Protein AF-A0A963HXZ1-F1 (afdb_monomer_lite)

Structure (mmCIF, N/CA/C/O backbone):
data_AF-A0A963HXZ1-F1
#
_entry.id   AF-A0A963HXZ1-F1
#
loop_
_atom_site.group_PDB
_atom_site.id
_atom_site.type_symbol
_atom_site.label_atom_id
_atom_site.label_alt_id
_atom_site.label_comp_id
_atom_site.label_asym_id
_atom_site.label_entity_id
_atom_site.label_seq_id
_atom_site.pdbx_PDB_ins_code
_atom_site.Cartn_x
_atom_site.Cartn_y
_atom_site.Cartn_z
_atom_site.occupancy
_atom_site.B_iso_or_equiv
_atom_site.auth_seq_id
_atom_site.auth_comp_id
_atom_site.auth_asym_id
_atom_site.auth_atom_id
_atom_site.pdbx_PDB_model_num
ATOM 1 N N . VAL A 1 1 ? 14.945 -26.798 -2.605 1.00 74.12 1 VAL A N 1
ATOM 2 C CA . VAL A 1 1 ? 16.039 -25.857 -2.955 1.00 74.12 1 VAL A CA 1
ATOM 3 C C . VAL A 1 1 ? 15.513 -24.442 -2.769 1.00 74.12 1 VAL A C 1
ATOM 5 O O . VAL A 1 1 ? 14.381 -24.202 -3.165 1.00 74.12 1 VAL A O 1
ATOM 8 N N . LYS A 1 2 ? 16.265 -23.542 -2.121 1.00 88.06 2 LYS A N 1
ATOM 9 C CA . LYS A 1 2 ? 15.893 -22.125 -1.963 1.00 88.06 2 LYS A CA 1
ATOM 10 C C . LYS A 1 2 ? 16.797 -21.304 -2.879 1.00 88.06 2 LYS A C 1
ATOM 12 O O . LYS A 1 2 ? 18.011 -21.376 -2.728 1.00 88.06 2 LYS A O 1
ATOM 17 N N . VAL A 1 3 ? 16.209 -20.585 -3.829 1.00 91.88 3 VAL A N 1
ATOM 18 C CA . VAL A 1 3 ? 16.930 -19.735 -4.787 1.00 91.88 3 VAL A CA 1
ATOM 19 C C . VAL A 1 3 ? 16.630 -18.279 -4.446 1.00 91.88 3 VAL A C 1
ATOM 21 O O . VAL A 1 3 ? 15.487 -17.946 -4.133 1.00 91.88 3 VAL A O 1
ATOM 24 N N . LEU A 1 4 ? 17.660 -17.435 -4.463 1.00 92.25 4 LEU A N 1
ATOM 25 C CA . LEU A 1 4 ? 17.537 -15.985 -4.346 1.00 92.25 4 LEU A CA 1
ATOM 26 C C . LEU A 1 4 ? 17.712 -15.388 -5.742 1.00 92.25 4 LEU A C 1
ATOM 28 O O . LEU A 1 4 ? 18.630 -15.782 -6.458 1.00 92.25 4 LEU A O 1
ATOM 32 N N . VAL A 1 5 ? 16.830 -14.467 -6.118 1.00 93.12 5 VAL A N 1
ATOM 33 C CA . VAL A 1 5 ? 16.869 -13.787 -7.415 1.00 93.12 5 VAL A CA 1
ATOM 34 C C . VAL A 1 5 ? 16.786 -12.283 -7.209 1.00 93.12 5 VAL A C 1
ATOM 36 O O . VAL A 1 5 ? 16.124 -11.814 -6.283 1.00 93.12 5 VAL A O 1
ATOM 39 N N . GLU A 1 6 ? 17.451 -11.547 -8.087 1.00 89.38 6 GLU A N 1
ATOM 40 C CA . GLU A 1 6 ? 17.425 -10.091 -8.147 1.00 89.38 6 GLU A CA 1
ATOM 41 C C . GLU A 1 6 ? 16.992 -9.684 -9.556 1.00 89.38 6 GLU A C 1
ATOM 43 O O . GLU A 1 6 ? 17.488 -10.220 -10.551 1.00 89.38 6 GLU A O 1
ATOM 48 N N . GLY A 1 7 ? 16.024 -8.772 -9.644 1.00 89.50 7 GLY A N 1
ATOM 49 C CA . GLY A 1 7 ? 15.588 -8.226 -10.924 1.00 89.50 7 GLY A CA 1
ATOM 50 C C . GLY A 1 7 ? 16.676 -7.325 -11.496 1.00 89.50 7 GLY A C 1
ATOM 51 O O . GLY A 1 7 ? 17.075 -6.366 -10.846 1.00 89.50 7 GLY A O 1
ATOM 52 N N . SER A 1 8 ? 17.151 -7.631 -12.703 1.00 88.19 8 SER A N 1
ATOM 53 C CA . SER A 1 8 ? 18.169 -6.814 -13.369 1.00 88.19 8 SER A CA 1
ATOM 54 C C . SER A 1 8 ? 17.529 -5.706 -14.201 1.00 88.19 8 SER A C 1
ATOM 56 O O . SER A 1 8 ? 17.729 -4.533 -13.906 1.00 88.19 8 SER A O 1
ATOM 58 N N . GLN A 1 9 ? 16.741 -6.063 -15.219 1.00 89.19 9 GLN A N 1
ATOM 59 C CA . GLN A 1 9 ? 16.085 -5.108 -16.112 1.00 89.19 9 GLN A CA 1
ATOM 60 C C . GLN A 1 9 ? 14.777 -5.656 -16.677 1.00 89.19 9 GLN A C 1
ATOM 62 O O . GLN A 1 9 ? 14.535 -6.866 -16.678 1.00 89.19 9 GLN A O 1
ATOM 67 N N . ARG A 1 10 ? 13.949 -4.750 -17.206 1.00 91.81 10 ARG A N 1
ATOM 68 C CA . ARG A 1 10 ? 12.754 -5.101 -17.974 1.00 91.81 10 ARG A CA 1
ATOM 69 C C . ARG A 1 10 ? 13.133 -5.625 -19.352 1.00 91.81 10 ARG A C 1
ATOM 71 O O . ARG A 1 10 ? 14.013 -5.089 -20.024 1.00 91.81 10 ARG A O 1
ATOM 78 N N . ALA A 1 11 ? 12.399 -6.633 -19.800 1.00 93.44 11 ALA A N 1
ATOM 79 C CA . ALA A 1 11 ? 12.507 -7.158 -21.148 1.00 93.44 11 ALA A CA 1
ATOM 80 C C . ALA A 1 11 ? 11.115 -7.435 -21.716 1.00 93.44 11 ALA A C 1
ATOM 82 O O . ALA A 1 11 ? 10.197 -7.817 -20.990 1.00 93.44 11 ALA A O 1
ATOM 83 N N . ARG A 1 12 ? 10.968 -7.258 -23.028 1.00 93.38 12 ARG A N 1
ATOM 84 C CA . ARG A 1 12 ? 9.773 -7.652 -23.770 1.00 93.38 12 ARG A CA 1
ATOM 85 C C . ARG A 1 12 ? 10.013 -9.004 -24.418 1.00 93.38 12 ARG A C 1
ATOM 87 O O . ARG A 1 12 ? 10.955 -9.156 -25.194 1.00 93.38 12 ARG A O 1
ATOM 94 N N . ILE A 1 13 ? 9.143 -9.961 -24.124 1.00 94.75 13 ILE A N 1
ATOM 95 C CA . ILE A 1 13 ? 9.130 -11.261 -24.794 1.00 94.75 13 ILE A CA 1
ATOM 96 C C . ILE A 1 13 ? 8.628 -11.055 -26.229 1.00 94.75 13 ILE A C 1
ATOM 98 O O . ILE A 1 13 ? 7.576 -10.456 -26.441 1.00 94.75 13 ILE A O 1
ATOM 102 N N . LEU A 1 14 ? 9.405 -11.516 -27.207 1.00 95.00 14 LEU A N 1
ATOM 103 C CA . LEU A 1 14 ? 9.061 -11.501 -28.631 1.00 95.00 14 LEU A CA 1
ATOM 104 C C . LEU A 1 14 ? 8.486 -12.837 -29.097 1.00 95.00 14 LEU A C 1
ATOM 106 O O . LEU A 1 14 ? 7.621 -12.867 -29.964 1.00 95.00 14 LEU A O 1
ATOM 110 N N . ASP A 1 15 ? 9.020 -13.929 -28.559 1.00 95.19 15 ASP A N 1
ATOM 111 C CA . ASP A 1 15 ? 8.701 -15.291 -28.970 1.00 95.19 15 ASP A CA 1
ATOM 112 C C . ASP A 1 15 ? 8.865 -16.222 -27.769 1.00 95.19 15 ASP A C 1
ATOM 114 O O . ASP A 1 15 ? 9.738 -15.993 -26.922 1.00 95.19 15 ASP A O 1
ATOM 118 N N . PHE A 1 16 ? 8.036 -17.258 -27.699 1.00 94.50 16 PHE A N 1
ATOM 119 C CA . PHE A 1 16 ? 7.954 -18.168 -26.564 1.00 94.50 16 PHE A CA 1
ATOM 120 C C . PHE A 1 16 ? 7.848 -19.609 -27.055 1.00 94.50 16 PHE A C 1
ATOM 122 O O . PHE A 1 16 ? 6.990 -19.939 -27.869 1.00 94.50 16 PHE A O 1
ATOM 129 N N . ILE A 1 17 ? 8.733 -20.464 -26.552 1.00 94.81 17 ILE A N 1
ATOM 130 C CA . ILE A 1 17 ? 8.876 -21.859 -26.953 1.00 94.81 17 ILE A CA 1
ATOM 131 C C . ILE A 1 17 ? 8.679 -22.724 -25.711 1.00 94.81 17 ILE A C 1
ATOM 133 O O . ILE A 1 17 ? 9.492 -22.698 -24.783 1.00 94.81 17 ILE A O 1
ATOM 137 N N . ASP A 1 18 ? 7.609 -23.510 -25.717 1.00 95.06 18 ASP A N 1
ATOM 138 C CA . ASP A 1 18 ? 7.372 -24.551 -24.722 1.00 95.06 18 ASP A CA 1
ATOM 139 C C . ASP A 1 18 ? 8.195 -25.794 -25.083 1.00 95.06 18 ASP A C 1
ATOM 141 O O . ASP A 1 18 ? 8.074 -26.327 -26.185 1.00 95.06 18 ASP A O 1
ATOM 145 N N . SER A 1 19 ? 9.108 -26.192 -24.195 1.00 91.44 19 SER A N 1
ATOM 146 C CA . SER A 1 19 ? 10.036 -27.316 -24.395 1.00 91.44 19 SER A CA 1
ATOM 147 C C . SER A 1 19 ? 9.732 -28.489 -23.449 1.00 91.44 19 SER A C 1
ATOM 149 O O . SER A 1 19 ? 10.655 -29.219 -23.072 1.00 91.44 19 SER A O 1
ATOM 151 N N . ASP A 1 20 ? 8.468 -28.626 -23.016 1.00 90.56 20 ASP A N 1
ATOM 152 C CA . ASP A 1 20 ? 7.880 -29.621 -22.091 1.00 90.56 20 ASP A CA 1
ATOM 153 C C . ASP A 1 20 ? 8.422 -29.596 -20.647 1.00 90.56 20 ASP A C 1
ATOM 155 O O . ASP A 1 20 ? 7.690 -29.776 -19.676 1.00 90.56 20 ASP A O 1
ATOM 159 N N . THR A 1 21 ? 9.727 -29.387 -20.482 1.00 95.56 21 THR A N 1
ATOM 160 C CA . THR A 1 21 ? 10.439 -29.362 -19.192 1.00 95.56 21 THR A CA 1
ATOM 161 C C . THR A 1 21 ? 10.678 -27.949 -18.673 1.00 95.56 21 THR A C 1
ATOM 163 O O . THR A 1 21 ? 10.901 -27.751 -17.479 1.00 95.56 21 THR A O 1
ATOM 166 N N . HIS A 1 22 ? 10.682 -26.974 -19.578 1.00 93.81 22 HIS A N 1
ATOM 167 C CA . HIS A 1 22 ? 10.939 -25.569 -19.306 1.00 93.81 22 HIS A CA 1
ATOM 168 C C . HIS A 1 22 ? 10.436 -24.715 -20.468 1.00 93.81 22 HIS A C 1
ATOM 170 O O . HIS A 1 22 ? 10.146 -25.208 -21.559 1.00 93.81 22 HIS A O 1
ATOM 176 N N . PHE A 1 23 ? 10.410 -23.411 -20.228 1.00 94.94 23 PHE A N 1
ATOM 177 C CA . PHE A 1 23 ? 10.090 -22.421 -21.236 1.00 94.94 23 PHE A CA 1
ATOM 178 C C . PHE A 1 23 ? 11.353 -21.707 -21.701 1.00 94.94 23 PHE A C 1
ATOM 180 O O . PHE A 1 23 ? 12.169 -21.279 -20.883 1.00 94.94 23 PHE A O 1
ATOM 187 N N . ASN A 1 24 ? 11.482 -21.546 -23.015 1.00 95.50 24 ASN A N 1
ATOM 188 C CA . ASN A 1 24 ? 12.485 -20.694 -23.638 1.00 95.50 24 ASN A CA 1
ATOM 189 C C . ASN A 1 24 ? 11.797 -19.473 -24.239 1.00 95.50 24 ASN A C 1
ATOM 191 O O . ASN A 1 24 ? 10.739 -19.588 -24.849 1.00 95.50 24 ASN A O 1
ATOM 195 N N . ALA A 1 25 ? 12.405 -18.299 -24.107 1.00 95.50 25 ALA A N 1
ATOM 196 C CA . ALA A 1 25 ? 11.860 -17.074 -24.674 1.00 95.50 25 ALA A CA 1
ATOM 197 C C . ALA A 1 25 ? 12.948 -16.285 -25.399 1.00 95.50 25 ALA A C 1
ATOM 199 O O . ALA A 1 25 ? 14.067 -16.150 -24.901 1.00 95.50 25 ALA A O 1
ATOM 200 N N . LYS A 1 26 ? 12.605 -15.715 -26.558 1.00 95.94 26 LYS A N 1
ATOM 201 C CA . LYS A 1 26 ? 13.392 -14.625 -27.144 1.00 95.94 26 LYS A CA 1
ATOM 202 C C . LYS A 1 26 ? 12.866 -13.334 -26.548 1.00 95.94 26 LYS A C 1
ATOM 204 O O . LYS A 1 26 ? 11.693 -13.016 -26.728 1.00 95.94 26 LYS A O 1
ATOM 209 N N . ALA A 1 27 ? 13.717 -12.593 -25.853 1.00 95.00 27 ALA A N 1
ATOM 210 C CA . ALA A 1 27 ? 13.347 -11.326 -25.246 1.00 95.00 27 ALA A CA 1
ATOM 211 C C . ALA A 1 27 ? 14.308 -10.220 -25.679 1.00 95.00 27 ALA A C 1
ATOM 213 O O . ALA A 1 27 ? 15.492 -10.465 -25.904 1.00 95.00 27 ALA A O 1
ATOM 214 N N . VAL A 1 28 ? 13.783 -9.004 -25.790 1.00 95.06 28 VAL A N 1
ATOM 215 C CA . VAL A 1 28 ? 14.575 -7.796 -26.020 1.00 95.06 28 VAL A CA 1
ATOM 216 C C . VAL A 1 28 ? 14.521 -6.938 -24.771 1.00 95.06 28 VAL A C 1
ATOM 218 O O . VAL A 1 28 ? 13.446 -6.655 -24.241 1.00 95.06 28 VAL A O 1
ATOM 221 N N . GLN A 1 29 ? 15.698 -6.546 -24.305 1.00 92.81 29 GLN A N 1
ATOM 222 C CA . GLN A 1 29 ? 15.874 -5.638 -23.184 1.00 92.81 29 GLN A CA 1
ATOM 223 C C . GLN A 1 29 ? 15.266 -4.276 -23.518 1.00 92.81 29 GLN A C 1
ATOM 225 O O . GLN A 1 29 ? 15.438 -3.759 -24.623 1.00 92.81 29 GLN A O 1
ATOM 230 N N . ILE A 1 30 ? 14.525 -3.713 -22.570 1.00 89.94 30 ILE A N 1
ATOM 231 C CA . ILE A 1 30 ? 13.949 -2.382 -22.717 1.00 89.94 30 ILE A CA 1
ATOM 232 C C . ILE A 1 30 ? 14.929 -1.385 -22.117 1.00 89.94 30 ILE A C 1
ATOM 234 O O . ILE A 1 30 ? 15.153 -1.386 -20.909 1.00 89.94 30 ILE A O 1
ATOM 238 N N . GLU A 1 31 ? 15.501 -0.529 -22.961 1.00 84.19 31 GLU A N 1
ATOM 239 C CA . GLU A 1 31 ? 16.290 0.601 -22.483 1.00 84.19 31 GLU A CA 1
ATOM 240 C C . GLU A 1 31 ? 15.363 1.627 -21.831 1.00 84.19 31 GLU A C 1
ATOM 242 O O . GLU A 1 31 ? 14.486 2.208 -22.480 1.00 84.19 31 GLU A O 1
ATOM 247 N N . GLU A 1 32 ? 15.555 1.859 -20.534 1.00 75.25 32 GLU A N 1
ATOM 248 C CA . GLU A 1 32 ? 14.894 2.966 -19.858 1.00 75.25 32 GLU A CA 1
ATOM 249 C C . GLU A 1 32 ? 15.531 4.274 -20.335 1.00 75.25 32 GLU A C 1
ATOM 251 O O . GLU A 1 32 ? 16.715 4.540 -20.110 1.00 75.25 32 GLU A O 1
ATOM 256 N N . LYS A 1 33 ? 14.740 5.118 -21.004 1.00 72.69 33 LYS A N 1
ATOM 257 C CA . LYS A 1 33 ? 15.169 6.491 -21.263 1.00 72.69 33 LYS A CA 1
ATOM 258 C C . LYS A 1 33 ? 15.325 7.183 -19.917 1.00 72.69 33 LYS A C 1
ATOM 260 O O . LYS A 1 33 ? 14.372 7.247 -19.142 1.00 72.69 33 LYS A O 1
ATOM 265 N N . LYS A 1 34 ? 16.511 7.731 -19.658 1.00 67.31 34 LYS A N 1
ATOM 266 C CA . LYS A 1 34 ? 16.722 8.620 -18.516 1.00 67.31 34 LYS A CA 1
ATOM 267 C C . LYS A 1 34 ? 15.812 9.836 -18.669 1.00 67.31 34 LYS A C 1
ATOM 269 O O . LYS A 1 34 ? 16.098 10.742 -19.448 1.00 67.31 34 LYS A O 1
ATOM 274 N N . SER A 1 35 ? 14.694 9.824 -17.955 1.00 64.06 35 SER A N 1
ATOM 275 C CA . SER A 1 35 ? 13.809 10.975 -17.839 1.00 64.06 35 SER A CA 1
ATOM 276 C C . SER A 1 35 ? 14.332 11.858 -16.710 1.00 64.06 35 SER A C 1
ATOM 278 O O . SER A 1 35 ? 13.856 11.801 -15.583 1.00 64.06 35 SER A O 1
ATOM 280 N N . GLU A 1 36 ? 15.372 12.642 -16.988 1.00 70.56 36 GLU A N 1
ATOM 281 C CA . GLU A 1 36 ? 15.911 13.643 -16.050 1.00 70.56 36 GLU A CA 1
ATOM 282 C C . GLU A 1 36 ? 15.158 14.978 -16.179 1.00 70.56 36 GLU A C 1
ATOM 284 O O . GLU A 1 36 ? 15.739 16.061 -16.119 1.00 70.56 36 GLU A O 1
ATOM 289 N N . SER A 1 37 ? 13.845 14.915 -16.411 1.00 85.94 37 SER A N 1
ATOM 290 C CA . SER A 1 37 ? 13.027 16.119 -16.496 1.00 85.94 37 SER A CA 1
ATOM 291 C C . SER A 1 37 ? 12.742 16.672 -15.089 1.00 85.94 37 SER A C 1
ATOM 293 O O . SER A 1 37 ? 12.607 15.892 -14.135 1.00 85.94 37 SER A O 1
ATOM 295 N N . PRO A 1 38 ? 12.606 18.002 -14.925 1.00 89.38 38 PRO A N 1
ATOM 296 C CA . PRO A 1 38 ? 12.179 18.602 -13.660 1.00 89.38 38 PRO A CA 1
ATOM 297 C C . PRO A 1 38 ? 10.876 17.998 -13.114 1.00 89.38 38 PRO A C 1
ATOM 299 O O . PRO A 1 38 ? 10.723 17.839 -11.903 1.00 89.38 38 PRO A O 1
ATOM 302 N N . GLU A 1 39 ? 9.954 17.620 -14.000 1.00 90.06 39 GLU A N 1
ATOM 303 C CA . GLU A 1 39 ? 8.689 16.965 -13.665 1.00 90.06 39 GLU A CA 1
ATOM 304 C C . GLU A 1 39 ? 8.915 15.569 -13.074 1.00 90.06 39 GLU A C 1
ATOM 306 O O . GLU A 1 39 ? 8.309 15.227 -12.059 1.00 90.06 39 GLU A O 1
ATOM 311 N N . THR A 1 40 ? 9.832 14.786 -13.650 1.00 91.44 40 THR A N 1
ATOM 312 C CA . THR A 1 40 ? 10.160 13.441 -13.151 1.00 91.44 40 THR A CA 1
ATOM 313 C C . THR A 1 40 ? 10.777 13.510 -11.754 1.00 91.44 40 THR A C 1
ATOM 315 O O . THR A 1 40 ? 10.401 12.741 -10.869 1.00 91.44 40 THR A O 1
ATOM 318 N N . GLU A 1 41 ? 11.670 14.473 -11.510 1.00 91.12 41 GLU A N 1
ATOM 319 C CA . GLU A 1 41 ? 12.240 14.698 -10.176 1.00 91.12 41 GLU A CA 1
ATOM 320 C C . GLU A 1 41 ? 11.177 15.168 -9.169 1.00 91.12 41 GLU A C 1
ATOM 322 O O . GLU A 1 41 ? 11.171 14.729 -8.015 1.00 91.12 41 GLU A O 1
ATOM 327 N N . ALA A 1 42 ? 10.237 16.019 -9.590 1.00 92.88 42 ALA A N 1
ATOM 328 C CA . ALA A 1 42 ? 9.120 16.433 -8.744 1.00 92.88 42 ALA A CA 1
ATOM 329 C C . ALA A 1 42 ? 8.236 15.237 -8.346 1.00 92.88 42 ALA A C 1
ATOM 331 O O . ALA A 1 42 ? 7.914 15.079 -7.165 1.00 92.88 42 ALA A O 1
ATOM 332 N N . MET A 1 43 ? 7.908 14.355 -9.294 1.00 93.69 43 MET A N 1
ATOM 333 C CA . MET A 1 43 ? 7.157 13.122 -9.031 1.00 93.69 43 MET A CA 1
ATOM 334 C C . MET A 1 43 ? 7.924 12.162 -8.126 1.00 93.69 43 MET A C 1
ATOM 336 O O . MET A 1 43 ? 7.342 11.600 -7.200 1.00 93.69 43 MET A O 1
ATOM 340 N N . ARG A 1 44 ? 9.239 12.017 -8.325 1.00 93.19 44 ARG A N 1
ATOM 341 C CA . ARG A 1 44 ? 10.102 11.196 -7.467 1.00 93.19 44 ARG A CA 1
ATOM 342 C C . ARG A 1 44 ? 10.039 11.659 -6.007 1.00 93.19 44 ARG A C 1
ATOM 344 O O . ARG A 1 44 ? 9.847 10.848 -5.100 1.00 93.19 44 ARG A O 1
ATOM 351 N N . ARG A 1 45 ? 10.138 12.972 -5.769 1.00 92.69 45 ARG A N 1
ATOM 352 C CA . ARG A 1 45 ? 10.013 13.567 -4.424 1.00 92.69 45 ARG A CA 1
ATOM 353 C C . ARG A 1 45 ? 8.617 13.392 -3.835 1.00 92.69 45 ARG A C 1
ATOM 355 O O . ARG A 1 45 ? 8.496 13.089 -2.645 1.00 92.69 45 ARG A O 1
ATOM 362 N N . ALA A 1 46 ? 7.577 13.576 -4.647 1.00 94.69 46 ALA A N 1
ATOM 363 C CA . ALA A 1 46 ? 6.197 13.357 -4.225 1.00 94.69 46 ALA A CA 1
ATOM 364 C C . ALA A 1 46 ? 5.981 11.901 -3.790 1.00 94.69 46 ALA A C 1
ATOM 366 O O . ALA A 1 46 ? 5.450 11.660 -2.707 1.00 94.69 46 ALA A O 1
ATOM 367 N N . LEU A 1 47 ? 6.488 10.946 -4.574 1.00 95.31 47 LEU A N 1
ATOM 368 C CA . LEU A 1 47 ? 6.380 9.518 -4.298 1.00 95.31 47 LEU A CA 1
ATOM 369 C C . LEU A 1 47 ? 7.090 9.149 -2.993 1.00 95.31 47 LEU A C 1
ATOM 371 O O . LEU A 1 47 ? 6.498 8.479 -2.151 1.00 95.31 47 LEU A O 1
ATOM 375 N N . MET A 1 48 ? 8.308 9.654 -2.766 1.00 94.25 48 MET A N 1
ATOM 376 C CA . MET A 1 48 ? 9.011 9.465 -1.490 1.00 94.25 48 MET A CA 1
ATOM 377 C C . MET A 1 48 ? 8.240 10.037 -0.301 1.00 94.25 48 MET A C 1
ATOM 379 O O . MET A 1 48 ? 8.156 9.403 0.749 1.00 94.25 48 MET A O 1
ATOM 383 N N . THR A 1 49 ? 7.660 11.227 -0.463 1.00 94.56 49 THR A N 1
ATOM 384 C CA . THR A 1 49 ? 6.904 11.895 0.603 1.00 94.56 49 THR A CA 1
ATOM 385 C C . THR A 1 49 ? 5.643 11.113 0.961 1.00 94.56 49 THR A C 1
ATOM 387 O O . THR A 1 49 ? 5.366 10.886 2.139 1.00 94.56 49 THR A O 1
ATOM 390 N N . GLN A 1 50 ? 4.884 10.667 -0.040 1.00 94.56 50 GLN A N 1
ATOM 391 C CA . GLN A 1 50 ? 3.708 9.828 0.182 1.00 94.56 50 GLN A CA 1
ATOM 392 C C . GLN A 1 50 ? 4.095 8.466 0.768 1.00 94.56 50 GLN A C 1
ATOM 394 O O . GLN A 1 50 ? 3.422 7.968 1.670 1.00 94.56 50 GLN A O 1
ATOM 399 N N . PHE A 1 51 ? 5.208 7.877 0.322 1.00 94.94 51 PHE A N 1
ATOM 400 C CA . PHE A 1 51 ? 5.647 6.578 0.819 1.00 94.94 51 PHE A CA 1
ATOM 401 C C . PHE A 1 51 ? 6.086 6.649 2.288 1.00 94.94 51 PHE A C 1
ATOM 403 O O . PHE A 1 51 ? 5.739 5.769 3.074 1.00 94.94 51 PHE A O 1
ATOM 410 N N . ASP A 1 52 ? 6.747 7.731 2.708 1.00 93.56 52 ASP A N 1
ATOM 411 C CA . ASP A 1 52 ? 7.039 8.000 4.123 1.00 93.56 52 ASP A CA 1
ATOM 412 C C . ASP A 1 52 ? 5.755 8.085 4.972 1.00 93.56 52 ASP A C 1
ATOM 414 O O . ASP A 1 52 ? 5.663 7.478 6.045 1.00 93.56 52 ASP A O 1
ATOM 418 N N . GLN A 1 53 ? 4.716 8.769 4.480 1.00 93.25 53 GLN A N 1
ATOM 419 C CA . GLN A 1 53 ? 3.413 8.791 5.155 1.00 93.25 53 GLN A CA 1
ATOM 420 C C . GLN A 1 53 ? 2.793 7.392 5.249 1.00 93.25 53 GLN A C 1
ATOM 422 O O . GLN A 1 53 ? 2.250 7.024 6.296 1.00 93.25 53 GLN A O 1
ATOM 427 N N . TYR A 1 54 ? 2.908 6.602 4.183 1.00 93.94 54 TYR A N 1
ATOM 428 C CA . TYR A 1 54 ? 2.385 5.243 4.127 1.00 93.94 54 TYR A CA 1
ATOM 429 C C . TYR A 1 54 ? 3.079 4.339 5.146 1.00 93.94 54 TYR A C 1
ATOM 431 O O . TYR A 1 54 ? 2.397 3.688 5.938 1.00 93.94 54 TYR A O 1
ATOM 439 N N . VAL A 1 55 ? 4.412 4.373 5.233 1.00 92.88 55 VAL A N 1
ATOM 440 C CA . VAL A 1 55 ? 5.181 3.608 6.230 1.00 92.88 55 VAL A CA 1
ATOM 441 C C . VAL A 1 55 ? 4.824 4.021 7.662 1.00 92.88 55 VAL A C 1
ATOM 443 O O . VAL A 1 55 ? 4.651 3.168 8.533 1.00 92.88 55 VAL A O 1
ATOM 446 N N . LYS A 1 56 ? 4.612 5.318 7.925 1.00 90.69 56 LYS A N 1
ATOM 447 C CA . LYS A 1 56 ? 4.177 5.804 9.250 1.00 90.69 56 LYS A CA 1
ATOM 448 C C . LYS A 1 56 ? 2.803 5.274 9.669 1.00 90.69 56 LYS A C 1
ATOM 450 O O . LYS A 1 56 ? 2.549 5.097 10.865 1.00 90.69 56 LYS A O 1
ATOM 455 N N . LEU A 1 57 ? 1.901 5.044 8.715 1.00 89.50 57 LEU A N 1
ATOM 456 C CA . LEU A 1 57 ? 0.578 4.473 8.976 1.00 89.50 57 LEU A CA 1
ATOM 457 C C . LEU A 1 57 ? 0.604 2.937 9.002 1.00 89.50 57 LEU A C 1
ATOM 459 O O . LEU A 1 57 ? -0.083 2.330 9.831 1.00 89.50 57 LEU A O 1
ATOM 463 N N . ASN A 1 58 ? 1.426 2.310 8.158 1.00 88.19 58 ASN A N 1
ATOM 464 C CA . ASN A 1 58 ? 1.573 0.866 8.051 1.00 88.19 58 ASN A CA 1
ATOM 465 C C . ASN A 1 58 ? 2.759 0.340 8.872 1.00 88.19 58 ASN A C 1
ATOM 467 O O . ASN A 1 58 ? 3.863 0.123 8.377 1.00 88.19 58 ASN A O 1
ATOM 471 N N . LYS A 1 59 ? 2.480 0.003 10.134 1.00 81.38 59 LYS A N 1
ATOM 472 C CA . LYS A 1 59 ? 3.468 -0.531 11.089 1.00 81.38 59 LYS A CA 1
ATOM 473 C C . LYS A 1 59 ? 4.121 -1.868 10.695 1.00 81.38 59 LYS A C 1
ATOM 475 O O . LYS A 1 59 ? 4.970 -2.346 11.441 1.00 81.38 59 LYS A O 1
ATOM 480 N N . LYS A 1 60 ? 3.707 -2.511 9.596 1.00 86.44 60 LYS A N 1
ATOM 481 C CA . LYS A 1 60 ? 4.334 -3.752 9.109 1.00 86.44 60 LYS A CA 1
ATOM 482 C C . LYS A 1 60 ? 5.660 -3.496 8.391 1.00 86.44 60 LYS A C 1
ATOM 484 O O . LYS A 1 60 ? 6.444 -4.429 8.257 1.00 86.44 60 LYS A O 1
ATOM 489 N N . ILE A 1 61 ? 5.896 -2.271 7.922 1.00 86.81 61 ILE A N 1
ATOM 490 C CA . ILE A 1 61 ? 7.090 -1.909 7.157 1.00 86.81 61 ILE A CA 1
ATOM 491 C C . ILE A 1 61 ? 8.077 -1.197 8.092 1.00 86.81 61 ILE A C 1
ATOM 493 O O . ILE A 1 61 ? 7.707 -0.193 8.706 1.00 86.81 61 ILE A O 1
ATOM 497 N N . PRO A 1 62 ? 9.321 -1.693 8.230 1.00 88.19 62 PRO A N 1
ATOM 498 C CA . PRO A 1 62 ? 10.345 -1.010 9.008 1.00 88.19 62 PRO A CA 1
ATOM 499 C C . PRO A 1 62 ? 10.640 0.398 8.463 1.00 88.19 62 PRO A C 1
ATOM 501 O O . PRO A 1 62 ? 10.832 0.554 7.255 1.00 88.19 62 PRO A O 1
ATOM 504 N N . PRO A 1 63 ? 10.757 1.423 9.328 1.00 86.00 63 PRO A N 1
ATOM 505 C CA . PRO A 1 63 ? 11.073 2.786 8.895 1.00 86.00 63 PRO A CA 1
ATOM 506 C C . PRO A 1 63 ? 12.466 2.904 8.255 1.00 86.00 63 PRO A C 1
ATOM 508 O O . PRO A 1 63 ? 12.699 3.812 7.464 1.00 86.00 63 PRO A O 1
ATOM 511 N N . GLU A 1 64 ? 13.370 1.962 8.538 1.00 87.19 64 GLU A N 1
ATOM 512 C CA . GLU A 1 64 ? 14.714 1.864 7.948 1.00 87.19 64 GLU A CA 1
ATOM 513 C C . GLU A 1 64 ? 14.693 1.797 6.412 1.00 87.19 64 GLU A C 1
ATOM 515 O O . GLU A 1 64 ? 15.630 2.258 5.755 1.00 87.19 64 GLU A O 1
ATOM 520 N N . ILE A 1 65 ? 13.599 1.294 5.825 1.00 88.00 65 ILE A N 1
ATOM 521 C CA . IL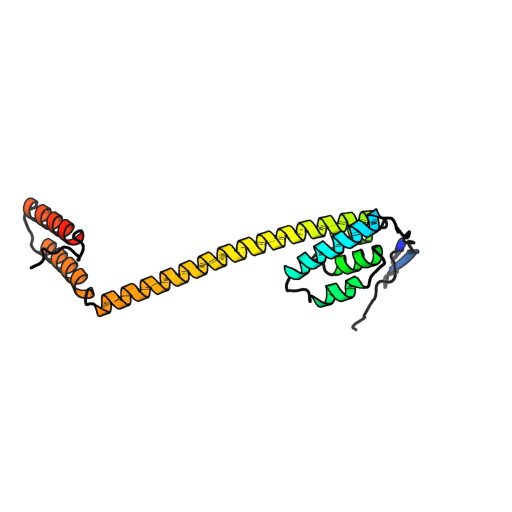E A 1 65 ? 13.433 1.219 4.370 1.00 88.00 65 ILE A CA 1
ATOM 522 C C . ILE A 1 65 ? 13.415 2.620 3.746 1.00 88.00 65 ILE A C 1
ATOM 524 O O . ILE A 1 65 ? 14.011 2.807 2.688 1.00 88.00 65 ILE A O 1
ATOM 528 N N . ILE A 1 66 ? 12.833 3.628 4.407 1.00 89.06 66 ILE A N 1
ATOM 529 C CA . ILE A 1 66 ? 12.804 5.009 3.890 1.00 89.06 66 ILE A CA 1
ATOM 530 C C . ILE A 1 66 ? 14.223 5.546 3.684 1.00 89.06 66 ILE A C 1
ATOM 532 O O . ILE A 1 66 ? 14.520 6.124 2.639 1.00 89.06 66 ILE A O 1
ATOM 536 N N . THR A 1 67 ? 15.120 5.299 4.642 1.00 87.69 67 THR A N 1
ATOM 537 C CA . THR A 1 67 ? 16.525 5.712 4.547 1.00 87.69 67 THR A CA 1
ATOM 538 C C . THR A 1 67 ? 17.233 5.013 3.389 1.00 87.69 67 THR A C 1
ATOM 540 O O . THR A 1 67 ? 17.972 5.659 2.651 1.00 87.69 67 THR A O 1
ATOM 543 N N . SER A 1 68 ? 16.976 3.714 3.187 1.00 87.44 68 SER A N 1
ATOM 544 C CA . SER A 1 68 ? 17.572 2.958 2.076 1.00 87.44 68 SER A CA 1
ATOM 545 C C . SER A 1 68 ? 17.114 3.456 0.700 1.00 87.44 68 SER A C 1
ATOM 547 O O . SER A 1 68 ? 17.917 3.536 -0.226 1.00 87.44 68 SER A O 1
ATOM 549 N N . LEU A 1 69 ? 15.845 3.860 0.579 1.00 88.75 69 LEU A N 1
ATOM 550 C CA . LEU A 1 69 ? 15.276 4.401 -0.657 1.00 88.75 69 LEU A CA 1
ATOM 551 C C . LEU A 1 69 ? 15.742 5.832 -0.942 1.00 88.75 69 LEU A C 1
ATOM 553 O O . LEU A 1 69 ? 15.822 6.228 -2.101 1.00 88.75 69 LEU A O 1
ATOM 557 N N . GLY A 1 70 ? 16.085 6.602 0.096 1.00 85.38 70 GLY A N 1
ATOM 558 C CA . GLY A 1 70 ? 16.590 7.969 -0.047 1.00 85.38 70 GLY A CA 1
ATOM 559 C C . GLY A 1 70 ? 17.901 8.078 -0.833 1.00 85.38 70 GLY A C 1
ATOM 560 O O . GLY A 1 70 ? 18.178 9.143 -1.373 1.00 85.38 70 GLY A O 1
ATOM 561 N N . GLY A 1 71 ? 18.677 6.991 -0.927 1.00 85.44 71 GLY A N 1
ATOM 562 C CA . GLY A 1 71 ? 19.896 6.915 -1.741 1.00 85.44 71 GLY A CA 1
ATOM 563 C C . GLY A 1 71 ? 19.674 6.487 -3.197 1.00 85.44 71 GLY A C 1
ATOM 564 O O . GLY A 1 71 ? 20.650 6.304 -3.919 1.00 85.44 71 GLY A O 1
ATOM 565 N N . ILE A 1 72 ? 18.426 6.269 -3.628 1.00 87.94 72 ILE A N 1
ATOM 566 C CA . ILE A 1 72 ? 18.105 5.898 -5.011 1.00 87.94 72 ILE A CA 1
ATOM 567 C C . ILE A 1 72 ? 17.792 7.167 -5.814 1.00 87.94 72 ILE A C 1
ATOM 569 O O . ILE A 1 72 ? 16.713 7.756 -5.690 1.00 87.94 72 ILE A O 1
ATOM 573 N N . ASP A 1 73 ? 18.735 7.554 -6.671 1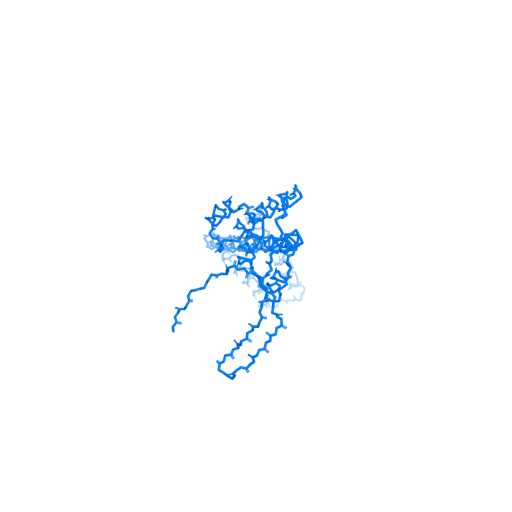.00 84.88 73 ASP A N 1
ATOM 574 C CA . ASP A 1 73 ? 18.591 8.710 -7.566 1.00 84.88 73 ASP A CA 1
ATOM 575 C C . ASP A 1 73 ? 17.762 8.377 -8.818 1.00 84.88 73 ASP A C 1
ATOM 577 O O . ASP A 1 73 ? 17.038 9.218 -9.350 1.00 84.88 73 ASP A O 1
ATOM 581 N N . GLU A 1 74 ? 17.816 7.125 -9.274 1.00 88.69 74 GLU A N 1
ATOM 582 C CA . GLU A 1 74 ? 17.105 6.664 -10.467 1.00 88.69 74 GLU A CA 1
ATOM 583 C C . GLU A 1 74 ? 15.604 6.498 -10.191 1.00 88.69 74 GLU A C 1
ATOM 585 O O . GLU A 1 74 ? 15.175 5.578 -9.489 1.00 88.69 74 GLU A O 1
ATOM 590 N N . ALA A 1 75 ? 14.779 7.363 -10.788 1.00 90.81 75 ALA A N 1
ATOM 591 C CA . ALA A 1 75 ? 13.337 7.375 -10.545 1.00 90.81 75 ALA A CA 1
ATOM 592 C C . ALA A 1 75 ? 12.638 6.063 -10.953 1.00 90.81 75 ALA A C 1
ATOM 594 O O . ALA A 1 75 ? 11.739 5.597 -10.251 1.00 90.81 75 ALA A O 1
ATOM 595 N N . GLY A 1 76 ? 13.094 5.427 -12.038 1.00 91.00 76 GLY A N 1
ATOM 596 C CA . GLY A 1 76 ? 12.579 4.132 -12.487 1.00 91.00 76 GLY A CA 1
ATOM 597 C C . GLY A 1 76 ? 12.815 3.022 -11.462 1.00 91.00 76 GLY A C 1
ATOM 598 O O . GLY A 1 76 ? 11.879 2.302 -11.112 1.00 91.00 76 GLY A O 1
ATOM 599 N N . ARG A 1 77 ? 14.035 2.949 -10.917 1.00 90.56 77 ARG A N 1
ATOM 600 C CA . ARG A 1 77 ? 14.420 1.997 -9.868 1.00 90.56 77 ARG A CA 1
ATOM 601 C C . ARG A 1 77 ? 13.697 2.272 -8.552 1.00 90.56 77 ARG A C 1
ATOM 603 O O . ARG A 1 77 ? 13.294 1.335 -7.860 1.00 90.56 77 ARG A O 1
ATOM 610 N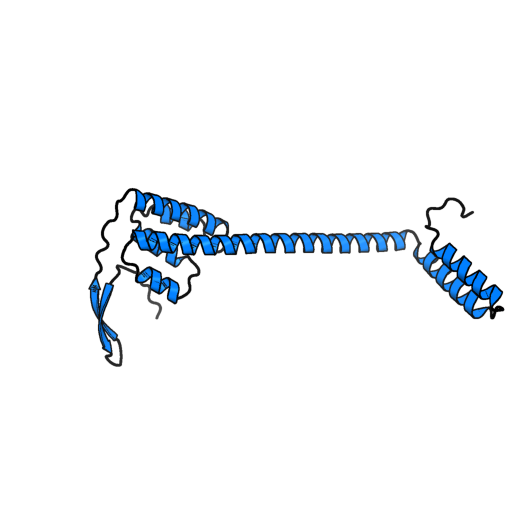 N . LEU A 1 78 ? 13.512 3.546 -8.205 1.00 92.44 78 LEU A N 1
ATOM 611 C CA . LEU A 1 78 ? 12.757 3.933 -7.018 1.00 92.44 78 LEU A CA 1
ATOM 612 C C . LEU A 1 78 ? 11.306 3.443 -7.107 1.00 92.44 78 LEU A C 1
ATOM 614 O O . LEU A 1 78 ? 10.815 2.833 -6.156 1.00 92.44 78 LEU A O 1
ATOM 618 N N . ALA A 1 79 ? 10.646 3.673 -8.246 1.00 93.25 79 ALA A N 1
ATOM 619 C CA . ALA A 1 79 ? 9.274 3.231 -8.477 1.00 93.25 79 ALA A CA 1
ATOM 620 C C . ALA A 1 79 ? 9.133 1.714 -8.279 1.00 93.25 79 ALA A C 1
ATOM 622 O O . ALA A 1 79 ? 8.248 1.258 -7.557 1.00 93.25 79 ALA A O 1
ATOM 623 N N . ASP A 1 80 ? 10.055 0.934 -8.842 1.00 92.25 80 ASP A N 1
ATOM 624 C CA . ASP A 1 80 ? 10.023 -0.530 -8.761 1.00 92.25 80 ASP A CA 1
ATOM 625 C C . ASP A 1 80 ? 10.234 -1.035 -7.337 1.00 92.25 80 ASP A C 1
ATOM 627 O O . ASP A 1 80 ? 9.554 -1.955 -6.875 1.00 92.25 80 ASP A O 1
ATOM 631 N N . THR A 1 81 ? 11.155 -0.395 -6.617 1.00 92.12 81 THR A N 1
ATOM 632 C CA . THR A 1 81 ? 11.453 -0.764 -5.234 1.00 92.12 81 THR A CA 1
ATOM 633 C C . THR A 1 81 ? 10.268 -0.447 -4.322 1.00 92.12 81 THR A C 1
ATOM 635 O O . THR A 1 81 ? 9.916 -1.262 -3.472 1.00 92.12 81 THR A O 1
ATOM 638 N N . ILE A 1 82 ? 9.598 0.695 -4.517 1.00 93.62 82 ILE A N 1
ATOM 639 C CA . ILE A 1 82 ? 8.387 1.050 -3.762 1.00 93.62 82 ILE A CA 1
ATOM 640 C C . ILE A 1 82 ? 7.234 0.099 -4.098 1.00 93.62 82 ILE A C 1
ATOM 642 O O . ILE A 1 82 ? 6.581 -0.403 -3.182 1.00 93.62 82 ILE A O 1
ATOM 646 N N . ALA A 1 83 ? 7.016 -0.216 -5.379 1.00 93.94 83 ALA A N 1
ATOM 647 C CA . ALA A 1 83 ? 5.962 -1.134 -5.814 1.00 93.94 83 ALA A CA 1
ATOM 648 C C . ALA A 1 83 ? 6.079 -2.528 -5.167 1.00 93.94 83 ALA A C 1
ATOM 650 O O . ALA A 1 83 ? 5.062 -3.172 -4.898 1.00 93.94 83 ALA A O 1
ATOM 651 N N . ALA A 1 84 ? 7.298 -2.981 -4.850 1.00 90.81 84 ALA A N 1
ATOM 652 C CA . ALA A 1 84 ? 7.529 -4.242 -4.147 1.00 90.81 84 ALA A CA 1
ATOM 653 C C . ALA A 1 84 ? 6.995 -4.253 -2.699 1.00 90.81 84 ALA A C 1
ATOM 655 O O . ALA A 1 84 ? 6.627 -5.319 -2.197 1.00 90.81 84 ALA A O 1
ATOM 656 N N . TYR A 1 85 ? 6.922 -3.091 -2.041 1.00 91.12 85 TYR A N 1
ATOM 657 C CA . TYR A 1 85 ? 6.428 -2.942 -0.665 1.00 91.12 85 TYR A CA 1
ATOM 658 C C . TYR A 1 85 ? 4.930 -2.639 -0.567 1.00 91.12 85 TYR A C 1
ATOM 660 O O . TYR A 1 85 ? 4.354 -2.717 0.525 1.00 91.12 85 TYR A O 1
ATOM 668 N N . LEU A 1 86 ? 4.286 -2.292 -1.682 1.00 91.12 86 LEU A N 1
ATOM 669 C CA . LEU A 1 86 ? 2.849 -2.054 -1.711 1.00 91.12 86 LEU A CA 1
ATOM 670 C C . LEU A 1 86 ? 2.074 -3.382 -1.781 1.00 91.12 86 LEU A C 1
ATOM 672 O O . LEU A 1 86 ? 2.503 -4.323 -2.460 1.00 91.12 86 LEU A O 1
ATOM 676 N N . PRO A 1 87 ? 0.913 -3.485 -1.107 1.00 90.50 87 PRO A N 1
ATOM 677 C CA . PRO A 1 87 ? 0.075 -4.682 -1.093 1.00 90.50 87 PRO A CA 1
ATOM 678 C C . PRO A 1 87 ? -0.754 -4.805 -2.386 1.00 90.50 87 PRO A C 1
ATOM 680 O O . PRO A 1 87 ? -1.963 -5.014 -2.352 1.00 90.50 87 PRO A O 1
ATOM 683 N N . LEU A 1 88 ? -0.098 -4.669 -3.538 1.00 92.75 88 LEU A N 1
ATOM 684 C CA . LEU A 1 88 ? -0.728 -4.716 -4.853 1.00 92.75 88 LEU A CA 1
ATOM 685 C C . LEU A 1 88 ? -1.109 -6.145 -5.236 1.00 92.75 88 LEU A C 1
ATOM 687 O O . LEU A 1 88 ? -0.358 -7.096 -4.975 1.00 92.75 88 LEU A O 1
ATOM 691 N N . LYS A 1 89 ? -2.252 -6.280 -5.915 1.00 94.50 89 LYS A N 1
ATOM 692 C CA . LYS A 1 89 ? -2.641 -7.538 -6.561 1.00 94.50 89 LYS A CA 1
ATOM 693 C C . LYS A 1 89 ? -1.696 -7.862 -7.719 1.00 94.50 89 LYS A C 1
ATOM 695 O O . LYS A 1 89 ? -0.989 -6.986 -8.216 1.00 94.50 89 LYS A O 1
ATOM 700 N N . LEU A 1 90 ? -1.678 -9.124 -8.146 1.00 94.69 90 LEU A N 1
ATOM 701 C CA . LEU A 1 90 ? -0.787 -9.585 -9.214 1.00 94.69 90 LEU A CA 1
ATOM 702 C C . LEU A 1 90 ? -0.992 -8.783 -10.504 1.00 94.69 90 LEU A C 1
ATOM 704 O O . LEU A 1 90 ? -0.017 -8.387 -11.132 1.00 94.69 90 LEU A O 1
ATOM 708 N N . GLU A 1 91 ? -2.245 -8.493 -10.842 1.00 95.69 91 GLU A N 1
ATOM 709 C CA . GLU A 1 91 ? -2.624 -7.747 -12.041 1.00 95.69 91 GLU A CA 1
ATOM 710 C C . GLU A 1 91 ? -2.024 -6.335 -12.012 1.00 95.69 91 GLU A C 1
ATOM 712 O O . GLU A 1 91 ? -1.354 -5.927 -12.951 1.00 95.69 91 GLU A O 1
ATOM 717 N N . GLN A 1 92 ? -2.132 -5.640 -10.877 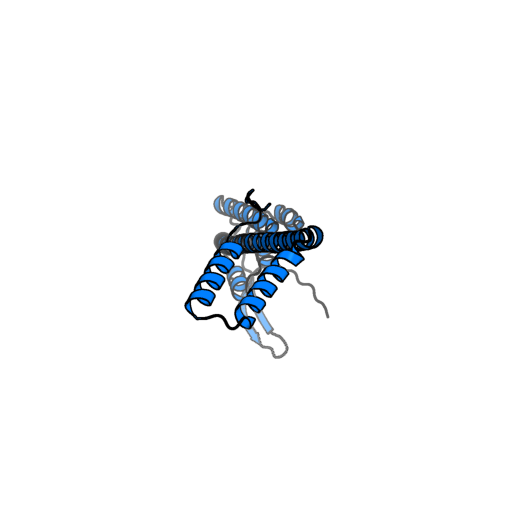1.00 94.56 92 GLN A N 1
ATOM 718 C CA . GLN A 1 92 ? -1.560 -4.301 -10.692 1.00 94.56 92 GLN A CA 1
ATOM 719 C C . GLN A 1 92 ? -0.026 -4.311 -10.715 1.00 94.56 92 GLN A C 1
ATOM 721 O O . GLN A 1 92 ? 0.605 -3.376 -11.203 1.00 94.56 92 GLN A O 1
ATOM 726 N N . LYS A 1 93 ? 0.604 -5.369 -10.184 1.00 94.94 93 LYS A N 1
ATOM 727 C CA . LYS A 1 93 ? 2.063 -5.532 -10.278 1.00 94.94 93 LYS A CA 1
ATOM 728 C C . LYS A 1 93 ? 2.507 -5.723 -11.725 1.00 94.94 93 LYS A C 1
ATOM 730 O O . LYS A 1 93 ? 3.527 -5.161 -12.115 1.00 94.94 93 LYS A O 1
ATOM 735 N N . GLN A 1 94 ? 1.743 -6.487 -12.503 1.00 95.25 94 GLN A N 1
ATOM 736 C CA . GLN A 1 94 ? 2.002 -6.684 -13.923 1.00 95.25 94 GLN A CA 1
ATOM 737 C C . GLN A 1 94 ? 1.803 -5.383 -14.711 1.00 95.25 94 GLN A C 1
ATOM 739 O O . GLN A 1 94 ? 2.673 -5.029 -15.498 1.00 95.25 94 GLN A O 1
ATOM 744 N N . GLU A 1 95 ? 0.744 -4.620 -14.431 1.00 95.31 95 GLU A N 1
ATOM 745 C CA . GLU A 1 95 ? 0.525 -3.291 -15.022 1.00 95.31 95 GLU A CA 1
ATOM 746 C C . GLU A 1 95 ? 1.734 -2.373 -14.784 1.00 95.31 95 GLU A C 1
ATOM 748 O O . GLU A 1 95 ? 2.286 -1.810 -15.726 1.00 95.31 95 GLU A O 1
ATOM 753 N N . VAL A 1 96 ? 2.232 -2.285 -13.544 1.00 95.25 96 VAL A N 1
ATOM 754 C CA . VAL A 1 96 ? 3.435 -1.491 -13.220 1.00 95.25 96 VAL A CA 1
ATOM 755 C C . VAL A 1 96 ? 4.685 -2.003 -13.952 1.00 95.25 96 VAL A C 1
ATOM 757 O O . VAL A 1 96 ? 5.551 -1.209 -14.331 1.00 95.25 96 VAL A O 1
ATOM 760 N N . LEU A 1 97 ? 4.810 -3.316 -14.165 1.00 93.94 97 LEU A N 1
ATOM 761 C CA . LEU A 1 97 ? 5.930 -3.901 -14.904 1.00 93.94 97 LEU A CA 1
ATOM 762 C C . LEU A 1 97 ? 5.883 -3.540 -16.398 1.00 93.94 97 LEU A C 1
ATOM 764 O O . LEU A 1 97 ? 6.935 -3.285 -16.990 1.00 93.94 97 LEU A O 1
ATOM 768 N N . GLU A 1 98 ? 4.685 -3.492 -16.979 1.00 94.19 98 GLU A N 1
ATOM 769 C CA . GLU A 1 98 ? 4.433 -3.214 -18.398 1.00 94.19 98 GLU A CA 1
ATOM 770 C C . GLU A 1 98 ? 4.498 -1.721 -18.758 1.00 94.19 98 GLU A C 1
ATOM 772 O O . GLU A 1 98 ? 4.690 -1.377 -19.928 1.00 94.19 98 GLU A O 1
ATOM 777 N N . ILE A 1 99 ? 4.420 -0.820 -17.772 1.00 93.25 99 ILE A N 1
ATOM 778 C CA . ILE A 1 99 ? 4.648 0.613 -17.985 1.00 93.25 99 ILE A CA 1
ATOM 779 C C . ILE A 1 99 ? 6.157 0.883 -18.110 1.00 93.25 99 ILE A C 1
ATOM 781 O O . ILE A 1 99 ? 6.891 1.059 -17.131 1.00 93.25 99 ILE A O 1
ATOM 785 N N . PHE A 1 100 ? 6.629 0.920 -19.357 1.00 91.06 100 PHE A N 1
ATOM 786 C CA . PHE A 1 100 ? 8.037 1.168 -19.683 1.00 91.06 100 PHE A CA 1
ATOM 787 C C . PHE A 1 100 ? 8.457 2.630 -19.496 1.00 91.06 100 PHE A C 1
ATOM 789 O O . PHE A 1 100 ? 9.615 2.891 -19.176 1.00 91.06 100 PHE A O 1
ATOM 796 N N . ASP A 1 101 ? 7.534 3.572 -19.695 1.00 90.81 101 ASP A N 1
ATOM 797 C CA . ASP A 1 101 ? 7.796 4.994 -19.488 1.00 90.81 101 ASP A CA 1
ATOM 798 C C . ASP A 1 101 ? 7.850 5.324 -17.990 1.00 90.81 101 ASP A C 1
ATOM 800 O O . ASP A 1 101 ? 6.895 5.087 -17.250 1.00 90.81 101 ASP A O 1
ATOM 804 N N . VAL A 1 102 ? 8.982 5.863 -17.535 1.00 91.56 102 VAL A N 1
ATOM 805 C CA . VAL A 1 102 ? 9.234 6.099 -16.106 1.00 91.56 102 VAL A CA 1
ATOM 806 C C . VAL A 1 102 ? 8.265 7.127 -15.528 1.00 91.56 102 VAL A C 1
ATOM 808 O O . VAL A 1 102 ? 7.773 6.933 -14.420 1.00 91.56 102 VAL A O 1
ATOM 811 N N . GLN A 1 103 ? 7.960 8.195 -16.267 1.00 92.38 103 GLN A N 1
ATOM 812 C CA . GLN A 1 103 ? 7.066 9.250 -15.792 1.00 92.38 103 GLN A CA 1
ATOM 813 C C . GLN A 1 103 ? 5.644 8.711 -15.600 1.00 92.38 103 GLN A C 1
ATOM 815 O O . GLN A 1 103 ? 5.079 8.823 -14.515 1.00 92.38 103 GLN A O 1
ATOM 820 N N . THR A 1 104 ? 5.124 8.013 -16.608 1.00 93.69 104 THR A N 1
ATOM 821 C CA . THR A 1 104 ? 3.818 7.345 -16.549 1.00 93.69 104 THR A CA 1
ATOM 822 C C . THR A 1 104 ? 3.769 6.326 -15.405 1.00 93.69 104 THR A C 1
ATOM 824 O O . THR A 1 104 ? 2.760 6.205 -14.709 1.00 93.69 104 THR A O 1
ATOM 827 N N . ARG A 1 105 ? 4.872 5.602 -15.161 1.00 94.44 105 ARG A N 1
ATOM 828 C CA . ARG A 1 105 ? 4.966 4.626 -14.064 1.00 94.44 105 ARG A CA 1
ATOM 829 C C . ARG A 1 105 ? 4.903 5.298 -12.695 1.00 94.44 105 ARG A C 1
ATOM 831 O O . ARG A 1 105 ? 4.224 4.787 -11.807 1.00 94.44 105 ARG A O 1
ATOM 838 N N . LEU A 1 106 ? 5.587 6.428 -12.520 1.00 94.50 106 LEU A N 1
ATOM 839 C CA . LEU A 1 106 ? 5.537 7.216 -11.286 1.00 94.50 106 LEU A CA 1
ATOM 840 C C . LEU A 1 106 ? 4.131 7.758 -11.027 1.00 94.50 106 LEU A C 1
ATOM 842 O O . LEU A 1 106 ? 3.641 7.625 -9.910 1.00 94.50 106 LEU A O 1
ATOM 846 N N . GLU A 1 107 ? 3.477 8.325 -12.044 1.00 95.31 107 GLU A N 1
ATOM 847 C CA . GLU A 1 107 ? 2.097 8.819 -11.944 1.00 95.31 107 GLU A CA 1
ATOM 848 C C . GLU A 1 107 ? 1.129 7.705 -11.536 1.00 95.31 107 GLU A C 1
ATOM 850 O O . GLU A 1 107 ? 0.349 7.864 -10.595 1.00 95.31 107 GLU A O 1
ATOM 855 N N . HIS A 1 108 ? 1.226 6.546 -12.190 1.00 96.12 108 HIS A N 1
ATOM 856 C CA . HIS A 1 108 ? 0.404 5.388 -11.859 1.00 96.12 108 HIS A CA 1
ATOM 857 C C . HIS A 1 108 ? 0.631 4.924 -10.413 1.00 96.12 108 HIS A C 1
ATOM 859 O O . HIS A 1 108 ? -0.317 4.691 -9.661 1.00 96.12 108 HIS A O 1
ATOM 865 N N . LEU A 1 109 ? 1.896 4.825 -9.993 1.00 96.25 109 LEU A N 1
ATOM 866 C CA . LEU A 1 109 ? 2.250 4.376 -8.651 1.00 96.25 109 LEU A CA 1
ATOM 867 C C . LEU A 1 109 ? 1.826 5.374 -7.564 1.00 96.25 109 LEU A C 1
ATOM 869 O O . LEU A 1 109 ? 1.401 4.947 -6.493 1.00 96.25 109 LEU A O 1
ATOM 873 N N . LEU A 1 110 ? 1.895 6.679 -7.840 1.00 96.06 110 LEU A N 1
ATOM 874 C CA . LEU A 1 110 ? 1.370 7.728 -6.964 1.00 96.06 110 LEU A CA 1
ATOM 875 C C . LEU A 1 110 ? -0.135 7.552 -6.727 1.00 96.06 110 LEU A C 1
ATOM 877 O O . LEU A 1 110 ? -0.569 7.575 -5.579 1.00 96.06 110 LEU A O 1
ATOM 881 N N . GLY A 1 111 ? -0.922 7.298 -7.777 1.00 96.12 111 GLY A N 1
ATOM 882 C CA . GLY A 1 111 ? -2.364 7.063 -7.636 1.00 96.12 111 GLY A CA 1
ATOM 883 C C . GLY A 1 111 ? -2.697 5.801 -6.827 1.00 96.12 111 GLY A C 1
ATOM 884 O O . GLY A 1 111 ? -3.596 5.807 -5.979 1.00 96.12 111 GLY A O 1
ATOM 885 N N . LEU A 1 112 ? -1.937 4.719 -7.032 1.00 95.31 112 LEU A N 1
ATOM 886 C CA . LEU A 1 112 ? -2.067 3.500 -6.225 1.00 95.31 112 LEU A CA 1
ATOM 887 C C . LEU A 1 112 ? -1.742 3.761 -4.748 1.00 95.31 112 LEU A C 1
ATOM 889 O O . LEU A 1 112 ? -2.452 3.291 -3.858 1.00 95.31 112 LEU A O 1
ATOM 893 N N . LEU A 1 113 ? -0.677 4.518 -4.489 1.00 95.31 113 LEU A N 1
ATOM 894 C CA . LEU A 1 113 ? -0.233 4.851 -3.142 1.00 95.31 113 LEU A CA 1
ATOM 895 C C . LEU A 1 113 ? -1.217 5.774 -2.415 1.00 95.31 113 LEU A C 1
ATOM 897 O O . LEU A 1 113 ? -1.487 5.561 -1.234 1.00 95.31 113 LEU A O 1
ATOM 901 N N . GLU A 1 114 ? -1.781 6.758 -3.112 1.00 95.19 114 GLU A N 1
ATOM 902 C CA . GLU A 1 114 ? -2.830 7.639 -2.593 1.00 95.19 114 GLU A CA 1
ATOM 903 C C . GLU A 1 114 ? -4.071 6.840 -2.176 1.00 95.19 114 GLU A C 1
ATOM 905 O O . GLU A 1 114 ? -4.554 6.982 -1.051 1.00 95.19 114 GLU A O 1
ATOM 910 N N . THR A 1 115 ? -4.516 5.913 -3.027 1.00 94.44 115 THR A N 1
ATOM 911 C CA . THR A 1 115 ? -5.647 5.026 -2.718 1.00 94.44 115 THR A CA 1
ATOM 912 C C . THR A 1 115 ? -5.390 4.206 -1.449 1.00 94.44 115 THR A C 1
ATOM 914 O O . THR A 1 115 ? -6.257 4.089 -0.580 1.00 94.44 115 THR A O 1
ATOM 917 N N . GLU A 1 116 ? -4.185 3.654 -1.305 1.00 93.19 116 GLU A N 1
ATOM 918 C CA . GLU A 1 116 ? -3.817 2.852 -0.136 1.00 93.19 116 GLU A CA 1
ATOM 919 C C . GLU A 1 116 ? -3.712 3.703 1.143 1.00 93.19 116 GLU A C 1
ATOM 921 O O . GLU A 1 116 ? -4.143 3.289 2.225 1.00 93.19 116 GLU A O 1
ATOM 926 N N . LEU A 1 117 ? -3.188 4.926 1.032 1.00 94.12 117 LEU A N 1
ATOM 927 C CA . LEU A 1 117 ? -3.160 5.889 2.131 1.00 94.12 117 LEU A CA 1
ATOM 928 C C . LEU A 1 117 ? -4.569 6.214 2.633 1.00 94.12 117 LEU A C 1
ATOM 930 O O . LEU A 1 117 ? -4.798 6.208 3.847 1.00 94.12 117 LEU A O 1
ATOM 934 N N . ASP A 1 118 ? -5.514 6.451 1.728 1.00 94.88 118 ASP A N 1
ATOM 935 C CA . ASP A 1 118 ? -6.906 6.735 2.074 1.00 94.88 118 ASP A CA 1
ATOM 936 C C . ASP A 1 118 ? -7.560 5.574 2.826 1.00 94.88 118 ASP A C 1
ATOM 938 O O . ASP A 1 118 ? -8.211 5.783 3.861 1.00 94.88 118 ASP A O 1
ATOM 942 N N . ILE A 1 119 ? -7.324 4.339 2.373 1.00 94.19 119 ILE A N 1
ATOM 943 C CA . ILE A 1 119 ? -7.787 3.126 3.057 1.00 94.19 119 ILE A CA 1
ATOM 944 C C . ILE A 1 119 ? -7.227 3.082 4.483 1.00 94.19 119 ILE A C 1
ATOM 946 O O . ILE A 1 119 ? -7.997 2.989 5.447 1.00 94.19 119 ILE A O 1
ATOM 950 N N . LEU A 1 120 ? -5.911 3.240 4.657 1.00 93.06 120 LEU A N 1
ATOM 951 C CA . LEU A 1 120 ? -5.275 3.222 5.980 1.00 93.06 120 LEU A CA 1
ATOM 952 C C . LEU A 1 120 ? -5.801 4.328 6.905 1.00 93.06 120 LEU A C 1
ATOM 954 O O . LEU A 1 120 ? -5.970 4.121 8.114 1.00 93.06 120 LEU A O 1
ATOM 958 N N . GLN A 1 121 ? -6.087 5.514 6.368 1.00 93.38 121 GLN A N 1
ATOM 959 C CA . GLN A 1 121 ? -6.676 6.604 7.140 1.00 93.38 121 GLN A CA 1
ATOM 960 C C . GLN A 1 121 ? -8.108 6.285 7.588 1.00 93.38 121 GLN A C 1
ATOM 962 O O . GLN A 1 121 ? -8.479 6.575 8.734 1.00 93.38 121 GLN A O 1
ATOM 967 N N . VAL A 1 122 ? -8.927 5.687 6.718 1.00 95.50 122 VAL A N 1
ATOM 968 C CA . VAL A 1 122 ? -10.273 5.207 7.066 1.00 95.50 122 VAL A CA 1
ATOM 969 C C . VAL A 1 122 ? -10.189 4.137 8.155 1.00 95.50 122 VAL A C 1
ATOM 971 O O . VAL A 1 122 ? -10.853 4.273 9.187 1.00 95.50 122 VAL A O 1
ATOM 974 N N . GLU A 1 123 ? -9.323 3.137 8.000 1.00 93.00 123 GLU A N 1
ATOM 975 C CA . GLU A 1 123 ? -9.118 2.088 9.003 1.00 93.00 123 GLU A CA 1
ATOM 976 C C . GLU A 1 123 ? -8.696 2.659 10.361 1.00 93.00 123 GLU A C 1
ATOM 978 O O . GLU A 1 123 ? -9.239 2.280 11.405 1.00 93.00 123 GLU A O 1
ATOM 983 N N . LYS A 1 124 ? -7.765 3.621 10.370 1.00 93.31 124 LYS A N 1
ATOM 984 C CA . LYS A 1 124 ? -7.332 4.318 11.589 1.00 93.31 124 LYS A CA 1
ATOM 985 C C . LYS A 1 124 ? -8.500 5.035 12.268 1.00 93.31 124 LYS A C 1
ATOM 987 O O . LYS A 1 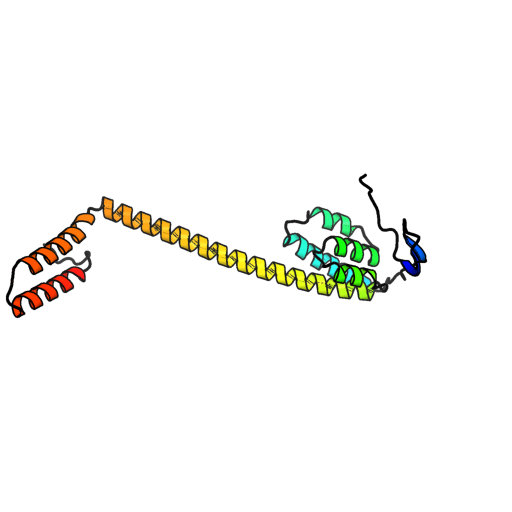124 ? -8.636 4.954 13.494 1.00 93.31 124 LYS A O 1
ATOM 992 N N . ARG A 1 125 ? -9.364 5.713 11.500 1.00 94.25 125 ARG A N 1
ATOM 993 C CA . ARG A 1 125 ? -10.569 6.380 12.027 1.00 94.25 125 ARG A CA 1
ATOM 994 C C . ARG A 1 125 ? -11.556 5.379 12.625 1.00 94.25 125 ARG A C 1
ATOM 996 O O . ARG A 1 125 ? -12.062 5.628 13.722 1.00 94.25 125 ARG A O 1
ATOM 1003 N N . ILE A 1 126 ? -11.802 4.255 11.951 1.00 94.06 126 ILE A N 1
ATOM 1004 C CA . ILE A 1 126 ? -12.684 3.183 12.440 1.00 94.06 126 ILE A CA 1
ATOM 1005 C C . ILE A 1 126 ? -12.133 2.607 13.746 1.00 94.06 126 ILE A C 1
ATOM 1007 O O . ILE A 1 126 ? -12.838 2.594 14.755 1.00 94.06 126 ILE A O 1
ATOM 1011 N N . ARG A 1 127 ? -10.848 2.235 13.774 1.00 93.06 127 ARG A N 1
ATOM 1012 C CA . ARG A 1 127 ? -10.179 1.708 14.972 1.00 93.06 127 ARG A CA 1
ATOM 1013 C C . ARG A 1 127 ? -10.277 2.675 16.151 1.00 93.06 127 ARG A C 1
ATOM 1015 O O . ARG A 1 127 ? -10.562 2.256 17.269 1.00 93.06 127 ARG A O 1
ATOM 1022 N N . GLY A 1 128 ? -10.100 3.974 15.905 1.00 95.81 128 GLY A N 1
ATOM 1023 C CA . GLY A 1 128 ? -10.261 5.010 16.926 1.00 95.81 128 GLY A CA 1
ATOM 1024 C C . GLY A 1 128 ? -11.693 5.133 17.462 1.00 95.81 128 GLY A C 1
ATOM 1025 O O . GLY A 1 128 ? -11.883 5.349 18.658 1.00 95.81 128 GLY A O 1
ATOM 1026 N N . ARG A 1 129 ? -12.717 4.978 16.610 1.00 95.75 129 ARG A N 1
ATOM 1027 C CA . ARG A 1 129 ? -14.127 4.958 17.044 1.00 95.75 129 ARG A CA 1
ATOM 1028 C C . ARG A 1 129 ? -14.434 3.730 17.899 1.00 95.75 129 ARG A C 1
ATOM 1030 O O . ARG A 1 129 ? -14.961 3.901 18.994 1.00 95.75 129 ARG A O 1
ATOM 1037 N N . VAL A 1 130 ? -14.033 2.543 17.445 1.00 95.94 130 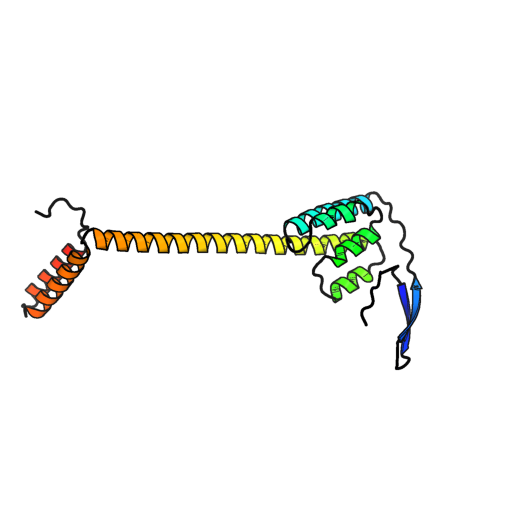VAL A N 1
ATOM 1038 C CA . VAL A 1 130 ? -14.219 1.285 18.188 1.00 95.94 130 VAL A CA 1
ATOM 1039 C C . VAL A 1 130 ? -13.530 1.358 19.550 1.00 95.94 130 VAL A C 1
ATOM 1041 O O . VAL A 1 130 ? -14.156 1.065 20.563 1.00 95.94 130 VAL A O 1
ATOM 1044 N N . LYS A 1 131 ? -12.284 1.851 19.608 1.00 94.56 131 LYS A N 1
ATOM 1045 C CA . LYS A 1 131 ? -11.549 1.997 20.872 1.00 94.56 131 LYS A CA 1
ATOM 1046 C C . LYS A 1 131 ? -12.288 2.887 21.878 1.00 94.56 131 LYS A C 1
ATOM 1048 O O . LYS A 1 131 ? -12.474 2.484 23.019 1.00 94.56 131 LYS A O 1
ATOM 1053 N N . ARG A 1 132 ? -12.771 4.061 21.451 1.00 95.88 132 ARG A N 1
ATOM 1054 C CA . ARG A 1 132 ? -13.542 4.970 22.323 1.00 95.88 132 ARG A CA 1
ATOM 1055 C C . ARG A 1 132 ? -14.847 4.345 22.811 1.00 95.88 132 ARG A C 1
ATOM 1057 O O . ARG A 1 132 ? -15.225 4.543 23.961 1.00 95.88 132 ARG A O 1
ATOM 1064 N N . GLN A 1 133 ? -15.534 3.596 21.949 1.00 94.88 133 GLN A N 1
ATOM 1065 C CA . GLN A 1 133 ? -16.762 2.896 22.322 1.00 94.88 133 GLN A CA 1
ATOM 1066 C C . GLN A 1 133 ? -16.495 1.798 23.360 1.00 94.88 133 GLN A C 1
ATOM 1068 O O . GLN A 1 133 ? -17.261 1.661 24.314 1.00 94.88 133 GLN A O 1
ATOM 1073 N N . MET A 1 134 ? -15.396 1.055 23.214 1.00 90.44 134 MET A N 1
ATOM 1074 C CA . MET A 1 134 ? -14.976 0.052 24.194 1.00 90.44 134 MET A CA 1
ATOM 1075 C C . MET A 1 134 ? -14.594 0.687 25.532 1.00 90.44 134 MET A C 1
ATOM 1077 O O . MET A 1 134 ? -15.097 0.256 26.563 1.00 90.44 134 MET A O 1
ATOM 1081 N N . GLU A 1 135 ? -13.773 1.742 25.521 1.00 95.50 135 GLU A N 1
ATOM 1082 C CA . GLU A 1 135 ? -13.378 2.471 26.734 1.00 95.50 135 GLU A CA 1
ATOM 1083 C C . GLU A 1 135 ? -14.600 3.031 27.479 1.00 95.50 135 GLU A C 1
ATOM 1085 O O . GLU A 1 135 ? -14.661 2.954 28.706 1.00 95.50 135 GLU A O 1
ATOM 1090 N N . LYS A 1 136 ? -15.604 3.545 26.751 1.00 95.75 136 LYS A N 1
ATOM 1091 C CA . LYS A 1 136 ? -16.879 3.973 27.342 1.00 95.75 136 LYS A CA 1
ATOM 1092 C C . LYS A 1 136 ? -17.636 2.795 27.957 1.00 95.75 136 LYS A C 1
ATOM 1094 O O . LYS A 1 136 ? -18.013 2.872 29.115 1.00 95.75 136 LYS A O 1
ATOM 1099 N N . SER A 1 137 ? -17.811 1.703 27.215 1.00 94.00 137 SER A N 1
ATOM 1100 C CA . SER A 1 137 ? -18.562 0.530 27.693 1.00 94.00 137 SER A CA 1
ATOM 1101 C C . SER A 1 137 ? -17.915 -0.095 28.933 1.00 94.00 137 SER A C 1
ATOM 1103 O O . SER A 1 137 ? -18.609 -0.464 29.874 1.00 94.00 137 SER A O 1
ATOM 1105 N N . GLN A 1 138 ? -16.581 -0.168 28.966 1.00 94.25 138 GLN A N 1
ATOM 1106 C CA . GLN A 1 138 ? -15.831 -0.658 30.121 1.00 94.25 138 GLN A CA 1
ATOM 1107 C C . GLN A 1 138 ? -15.971 0.279 31.326 1.00 94.25 138 GLN A C 1
ATOM 1109 O O . GLN A 1 138 ? -16.132 -0.194 32.449 1.00 94.25 138 GLN A O 1
ATOM 1114 N N . ARG A 1 139 ? -15.939 1.598 31.100 1.00 95.44 139 ARG A N 1
ATOM 1115 C CA . ARG A 1 139 ? -16.165 2.596 32.151 1.00 95.44 139 ARG A CA 1
ATOM 1116 C C . ARG A 1 139 ? -17.582 2.505 32.709 1.00 95.44 139 ARG A C 1
ATOM 1118 O O . ARG A 1 139 ? -17.731 2.453 33.920 1.00 95.44 139 ARG A O 1
ATOM 1125 N N . ASP A 1 140 ? -18.592 2.447 31.846 1.00 94.50 140 ASP A N 1
ATOM 1126 C CA . ASP A 1 140 ? -19.998 2.353 32.245 1.00 94.50 140 ASP A CA 1
ATOM 1127 C C . ASP A 1 140 ? -20.251 1.051 33.025 1.00 94.50 140 ASP A C 1
ATOM 1129 O O . ASP A 1 140 ? -20.893 1.070 34.072 1.00 94.50 140 ASP A O 1
ATOM 1133 N N . TYR A 1 141 ? -19.681 -0.073 32.574 1.00 95.44 141 TYR A N 1
ATOM 1134 C CA . TYR A 1 141 ? -19.719 -1.342 33.306 1.00 95.44 141 TYR A CA 1
ATOM 1135 C C . TYR A 1 141 ? -19.096 -1.216 34.702 1.00 95.44 141 TYR A C 1
ATOM 1137 O O . TYR A 1 141 ? -19.722 -1.577 35.695 1.00 95.44 141 TYR A O 1
ATOM 1145 N N . TYR A 1 142 ? -17.882 -0.665 34.783 1.00 94.94 142 TYR A N 1
ATOM 1146 C CA . TYR A 1 142 ? -17.165 -0.501 36.045 1.00 94.94 142 TYR A CA 1
ATOM 1147 C C . TYR A 1 142 ? -17.910 0.418 37.023 1.00 94.94 142 TYR A C 1
ATOM 1149 O O . TYR A 1 142 ? -18.047 0.082 38.196 1.00 94.94 142 TYR A O 1
ATOM 1157 N N . LEU A 1 143 ? -18.438 1.547 36.543 1.00 93.81 143 LEU A N 1
ATOM 1158 C CA . LEU A 1 143 ? -19.219 2.480 37.357 1.00 93.81 143 LEU A CA 1
ATOM 1159 C C . LEU A 1 143 ? -20.516 1.843 37.867 1.00 93.81 143 LEU A C 1
ATOM 1161 O O . LEU A 1 143 ? -20.852 2.011 39.034 1.00 93.81 143 LEU A O 1
ATOM 1165 N N . ASN A 1 144 ? -21.217 1.071 37.036 1.00 91.81 144 ASN A N 1
ATOM 1166 C CA . ASN A 1 144 ? -22.428 0.370 37.465 1.00 91.81 144 ASN A CA 1
ATOM 1167 C C . ASN A 1 144 ? -22.140 -0.685 38.541 1.00 91.81 144 ASN A C 1
ATOM 1169 O O . ASN A 1 144 ? -22.910 -0.811 39.490 1.00 91.81 144 ASN A O 1
ATOM 1173 N N . GLU A 1 145 ? -21.035 -1.424 38.427 1.00 95.19 145 GLU A N 1
ATOM 1174 C CA . GLU A 1 145 ? -20.629 -2.367 39.475 1.00 95.19 145 GLU A CA 1
ATOM 1175 C C . GLU A 1 145 ? -20.238 -1.647 40.773 1.00 95.19 145 GLU A C 1
ATOM 1177 O O . GLU A 1 145 ? -20.591 -2.120 41.853 1.00 95.19 145 GLU A O 1
ATOM 1182 N N . GLN A 1 146 ? -19.603 -0.470 40.696 1.00 89.81 146 GLN A N 1
ATOM 1183 C CA . GLN A 1 146 ? -19.356 0.358 41.881 1.00 89.81 146 GLN A CA 1
ATOM 1184 C C . GLN A 1 146 ? -20.653 0.831 42.541 1.00 89.81 146 GLN A C 1
ATOM 1186 O O . GLN A 1 146 ? -20.777 0.730 43.757 1.00 89.81 146 GLN A O 1
ATOM 1191 N N . VAL A 1 147 ? -21.633 1.303 41.764 1.00 86.62 147 VAL A N 1
ATOM 1192 C CA . VAL A 1 147 ? -22.937 1.727 42.301 1.00 86.62 147 VAL A CA 1
ATOM 1193 C C . VAL A 1 147 ? -23.637 0.565 43.005 1.00 86.62 147 VAL A C 1
ATOM 1195 O O . VAL A 1 147 ? -24.108 0.738 44.124 1.00 86.62 147 VAL A O 1
ATOM 1198 N N . LYS A 1 148 ? -23.645 -0.636 42.412 1.00 87.00 148 LYS A N 1
ATOM 1199 C CA . LYS A 1 148 ? -24.222 -1.828 43.058 1.00 87.00 148 LYS A CA 1
ATOM 1200 C C . LYS A 1 148 ? -23.501 -2.206 44.350 1.00 87.00 148 LYS A C 1
ATOM 1202 O O . LYS A 1 148 ? -24.151 -2.602 45.314 1.00 87.00 148 LYS A O 1
ATOM 1207 N N . ALA A 1 149 ? -22.171 -2.114 44.373 1.00 85.06 149 ALA A N 1
ATOM 1208 C CA . ALA A 1 149 ? -21.393 -2.373 45.579 1.00 85.06 149 ALA A CA 1
ATOM 1209 C C . ALA A 1 149 ? -21.724 -1.355 46.683 1.00 85.06 149 ALA A C 1
ATOM 1211 O O . ALA A 1 149 ? -21.979 -1.759 47.812 1.00 85.06 149 ALA A O 1
ATOM 1212 N N . ILE A 1 150 ? -21.820 -0.066 46.335 1.00 78.50 150 ILE A N 1
ATOM 1213 C CA . ILE A 1 150 ? -22.206 1.012 47.256 1.00 78.50 150 ILE A CA 1
ATOM 1214 C C . ILE A 1 150 ? -23.626 0.798 47.797 1.00 78.50 150 ILE A C 1
ATOM 1216 O O . ILE A 1 150 ? -23.814 0.858 49.003 1.00 78.50 150 ILE A O 1
ATOM 1220 N N . GLN A 1 151 ? -24.611 0.484 46.950 1.00 73.88 151 GLN A N 1
ATOM 1221 C CA . GLN A 1 151 ? -25.988 0.187 47.384 1.00 73.88 151 GLN A CA 1
ATOM 1222 C C . GLN A 1 151 ? -26.052 -1.007 48.345 1.00 73.88 151 GLN A C 1
ATOM 1224 O O . GLN A 1 151 ? -26.821 -1.008 49.304 1.00 73.88 151 GLN A O 1
ATOM 1229 N N . LYS A 1 152 ? -25.209 -2.020 48.116 1.00 78.31 152 LYS A N 1
ATOM 1230 C CA . LYS A 1 152 ? -25.082 -3.173 49.010 1.00 78.31 152 LYS A CA 1
ATOM 1231 C C . LYS A 1 152 ? -24.439 -2.803 50.353 1.00 78.31 152 LYS A C 1
ATOM 1233 O O . LYS A 1 152 ? -24.845 -3.354 51.370 1.00 78.31 152 LYS A O 1
ATOM 1238 N N . GLU A 1 153 ? -23.454 -1.904 50.366 1.00 76.50 153 GLU A N 1
ATOM 1239 C CA . GLU A 1 153 ? -22.814 -1.408 51.597 1.00 76.50 153 GLU A CA 1
ATOM 1240 C C . GLU A 1 153 ? -23.690 -0.412 52.374 1.00 76.50 153 GLU A C 1
ATOM 1242 O O . GLU A 1 153 ? -23.675 -0.430 53.601 1.00 76.50 153 GLU A O 1
ATOM 1247 N N . LEU A 1 154 ? -24.481 0.415 51.683 1.00 69.69 154 LEU A N 1
ATOM 1248 C CA . LEU A 1 154 ? -25.424 1.375 52.275 1.00 69.69 154 LEU A CA 1
ATOM 1249 C C . LEU A 1 154 ? -26.683 0.716 52.864 1.00 69.69 154 LEU A C 1
ATOM 1251 O O . LEU A 1 154 ? -27.486 1.403 53.484 1.00 69.69 154 LEU A O 1
ATOM 1255 N N . GLY A 1 155 ? -26.867 -0.598 52.698 1.00 57.34 155 GLY A N 1
ATOM 1256 C CA . GLY A 1 155 ? -28.021 -1.318 53.246 1.00 57.34 155 GLY A CA 1
ATOM 1257 C C . GLY A 1 155 ? -29.326 -1.135 52.460 1.00 57.34 155 GLY A C 1
ATOM 1258 O O . GLY A 1 155 ? -30.332 -1.740 52.813 1.00 57.34 155 GLY A O 1
ATOM 1259 N N . GLU A 1 156 ? -29.317 -0.413 51.333 1.00 53.12 156 GLU A N 1
ATOM 1260 C CA . GLU A 1 156 ? -30.489 -0.185 50.460 1.00 53.12 156 GLU A CA 1
ATOM 1261 C C . GLU A 1 156 ? -30.991 -1.459 49.738 1.00 53.12 156 GLU A C 1
ATOM 1263 O O . GLU A 1 156 ? -31.938 -1.422 48.952 1.00 53.12 156 GLU A O 1
ATOM 1268 N N . GLY A 1 157 ? -30.401 -2.623 50.024 1.00 50.62 157 GLY A N 1
ATOM 1269 C CA . GLY A 1 157 ? -31.000 -3.918 49.700 1.00 50.62 157 GLY A CA 1
ATOM 1270 C C . GLY A 1 157 ? -32.295 -4.215 50.473 1.00 50.62 157 GLY A C 1
ATOM 1271 O O . GLY A 1 157 ? -33.040 -5.097 50.048 1.00 50.62 157 GLY A O 1
ATOM 1272 N N . GLU A 1 158 ? -32.581 -3.497 51.568 1.00 52.34 158 GLU A N 1
ATOM 1273 C CA . GLU A 1 158 ? -33.812 -3.663 52.359 1.00 52.34 158 GLU A CA 1
ATOM 1274 C C . GLU A 1 158 ? -35.012 -2.867 51.803 1.00 52.34 158 GLU A C 1
ATOM 1276 O O . GLU A 1 158 ? -36.114 -3.408 51.761 1.00 52.34 158 GLU A O 1
ATOM 1281 N N . GLU A 1 159 ? -34.836 -1.658 51.250 1.00 53.59 159 GLU A N 1
ATOM 1282 C CA . GLU A 1 159 ? -35.973 -0.843 50.759 1.00 53.59 159 GLU A CA 1
ATOM 1283 C C . GLU A 1 159 ? -36.696 -1.467 49.549 1.00 53.59 159 GLU A C 1
ATOM 1285 O O . GLU A 1 159 ? -37.924 -1.406 49.431 1.00 53.59 159 GLU A O 1
ATOM 1290 N N . GLY A 1 160 ? -35.954 -2.123 48.650 1.00 56.44 160 GLY A N 1
ATOM 1291 C CA . GLY A 1 160 ? -36.549 -2.883 47.546 1.00 56.44 160 GLY A CA 1
ATOM 1292 C C . GLY A 1 160 ? -37.327 -4.113 48.027 1.00 56.44 160 GLY A C 1
ATOM 1293 O O . GLY A 1 160 ? -38.373 -4.442 47.461 1.00 56.44 160 GLY A O 1
ATOM 1294 N N . ALA A 1 161 ? -36.844 -4.761 49.093 1.00 57.44 161 ALA A N 1
ATOM 1295 C CA . ALA A 1 161 ? -37.488 -5.920 49.703 1.00 57.44 161 ALA A CA 1
ATOM 1296 C C . ALA A 1 161 ? -38.772 -5.528 50.453 1.00 57.44 161 ALA A C 1
ATOM 1298 O O . ALA A 1 161 ? -39.788 -6.211 50.308 1.00 57.44 161 ALA A O 1
ATOM 1299 N N . ASP A 1 162 ? -38.773 -4.393 51.155 1.00 63.53 162 ASP A N 1
ATOM 1300 C CA . ASP A 1 162 ? -39.948 -3.866 51.854 1.00 63.53 162 ASP A CA 1
ATOM 1301 C C . ASP A 1 162 ? -41.068 -3.473 50.886 1.00 63.53 162 ASP A C 1
ATOM 1303 O O . ASP A 1 162 ? -42.237 -3.799 51.106 1.00 63.53 162 ASP A O 1
ATOM 1307 N N . LEU A 1 163 ? -40.732 -2.837 49.759 1.00 71.62 163 LEU A N 1
ATOM 1308 C CA . LEU A 1 163 ? -41.717 -2.489 48.729 1.00 71.62 163 LEU A CA 1
ATOM 1309 C C . LEU A 1 163 ? -42.329 -3.733 48.066 1.00 71.62 163 LEU A C 1
ATOM 1311 O O . LEU A 1 163 ? -43.527 -3.751 47.762 1.00 71.62 163 LEU A O 1
ATOM 1315 N N . GLU A 1 164 ? -41.536 -4.784 47.846 1.00 73.00 164 GLU A N 1
ATOM 1316 C CA . GLU A 1 164 ? -42.044 -6.071 47.360 1.00 73.00 164 GLU A CA 1
ATOM 1317 C C . GLU A 1 164 ? -42.904 -6.794 48.407 1.00 73.00 164 GLU A C 1
ATOM 1319 O O . GLU A 1 164 ? -43.929 -7.394 48.060 1.00 73.00 164 GLU A O 1
ATOM 1324 N N . GLU A 1 165 ? -42.540 -6.717 49.687 1.00 74.69 165 GLU A N 1
ATOM 1325 C CA . GLU A 1 165 ? -43.330 -7.273 50.783 1.00 74.69 165 GLU A CA 1
ATOM 1326 C C . GLU A 1 165 ? -44.675 -6.545 50.929 1.00 74.69 165 GLU A C 1
ATOM 1328 O O . GLU A 1 165 ? -45.723 -7.191 51.053 1.00 74.69 165 GLU A O 1
ATOM 1333 N N . MET A 1 166 ? -44.683 -5.213 50.836 1.00 77.56 166 MET A N 1
ATOM 1334 C CA . MET A 1 166 ? -45.905 -4.407 50.839 1.00 77.56 166 MET A CA 1
ATOM 1335 C C . MET A 1 166 ? -46.815 -4.758 49.657 1.00 77.56 166 MET A C 1
ATOM 1337 O O . MET A 1 166 ? -48.023 -4.930 49.844 1.00 77.56 166 MET A O 1
ATOM 1341 N N . GLU A 1 167 ? -46.262 -4.957 48.455 1.00 82.56 167 GLU A N 1
ATOM 1342 C CA . GLU A 1 167 ? -47.045 -5.386 47.290 1.00 82.56 167 GLU A CA 1
ATOM 1343 C C . GLU A 1 167 ? -47.692 -6.768 47.509 1.00 82.56 167 GLU A C 1
ATOM 1345 O O . GLU A 1 167 ? -48.861 -6.981 47.161 1.00 82.56 167 GLU A O 1
ATOM 1350 N N . ARG A 1 168 ? -46.968 -7.708 48.135 1.00 83.56 168 ARG A N 1
ATOM 1351 C CA . ARG A 1 168 ? -47.513 -9.026 48.503 1.00 83.56 168 ARG A CA 1
ATOM 1352 C C . ARG A 1 168 ? -48.617 -8.917 49.551 1.00 83.56 168 ARG A C 1
ATOM 1354 O O . ARG A 1 168 ? -49.657 -9.556 49.382 1.00 83.56 168 ARG A O 1
ATOM 1361 N N . LYS A 1 169 ? -48.441 -8.093 50.589 1.00 84.12 169 LYS A N 1
ATOM 1362 C CA . LYS A 1 169 ? -49.460 -7.860 51.630 1.00 84.12 169 LYS A CA 1
ATOM 1363 C C . LYS A 1 169 ? -50.739 -7.261 51.044 1.00 84.12 169 LYS A C 1
ATOM 1365 O O . LYS A 1 169 ? -51.825 -7.729 51.378 1.00 84.12 169 LYS A O 1
ATOM 1370 N N . ILE A 1 170 ? -50.630 -6.308 50.115 1.00 84.56 170 ILE A N 1
ATOM 1371 C CA . ILE A 1 170 ? -51.796 -5.709 49.443 1.00 84.56 170 ILE A CA 1
ATOM 1372 C C . ILE A 1 170 ? -52.582 -6.761 48.649 1.00 84.56 170 ILE A C 1
ATOM 1374 O O . ILE A 1 170 ? -53.811 -6.801 48.728 1.00 84.56 170 ILE A O 1
ATOM 1378 N N . LYS A 1 171 ? -51.895 -7.655 47.925 1.00 84.06 171 LYS A N 1
ATOM 1379 C CA . LYS A 1 171 ? -52.546 -8.748 47.178 1.00 84.06 171 LYS A CA 1
ATOM 1380 C C . LYS A 1 171 ? -53.164 -9.800 48.105 1.00 84.06 171 LYS A C 1
ATOM 1382 O O . LYS A 1 171 ? -54.244 -10.306 47.810 1.00 84.06 171 LYS A O 1
ATOM 1387 N N . ALA A 1 172 ? -52.510 -10.111 49.224 1.00 87.12 172 ALA A N 1
ATOM 1388 C CA . ALA A 1 172 ? -52.969 -11.117 50.179 1.00 87.12 172 ALA A CA 1
ATOM 1389 C C . ALA A 1 172 ? -54.140 -10.647 51.062 1.00 87.12 172 ALA A C 1
ATOM 1391 O O . ALA A 1 172 ? -54.915 -11.478 51.529 1.00 87.12 172 ALA A O 1
ATOM 1392 N N . ALA A 1 173 ? -54.319 -9.339 51.261 1.00 86.88 173 ALA A N 1
ATOM 1393 C CA . ALA A 1 173 ? -55.311 -8.778 52.182 1.00 86.88 173 ALA A CA 1
ATOM 1394 C C . ALA A 1 173 ? -56.785 -8.886 51.728 1.00 86.88 173 ALA A C 1
ATOM 1396 O O . ALA A 1 173 ? -57.666 -8.485 52.482 1.00 86.88 173 ALA A O 1
ATOM 1397 N N . HIS A 1 174 ? -57.071 -9.408 50.524 1.00 84.44 174 HIS A N 1
ATOM 1398 C CA . HIS A 1 174 ? -58.438 -9.634 50.009 1.00 84.44 174 HIS A CA 1
ATOM 1399 C C . HIS A 1 174 ? -59.361 -8.404 50.147 1.00 84.44 174 HIS A C 1
ATOM 1401 O O . HIS A 1 174 ? -60.531 -8.503 50.515 1.00 84.44 174 HIS A O 1
ATOM 1407 N N . MET A 1 175 ? -58.818 -7.220 49.856 1.00 86.50 175 MET A N 1
ATOM 1408 C CA . MET A 1 175 ? -59.535 -5.955 50.014 1.00 86.50 175 MET A CA 1
ATOM 1409 C C . MET A 1 175 ? -60.652 -5.778 48.966 1.00 86.50 175 MET A C 1
ATOM 1411 O O . MET A 1 175 ? -60.510 -6.242 47.829 1.00 86.50 175 MET A O 1
ATOM 1415 N N . PRO A 1 176 ? -61.726 -5.029 49.289 1.00 88.62 176 PRO A N 1
ATOM 1416 C CA . PRO A 1 176 ? -62.691 -4.545 48.302 1.00 88.62 176 PRO A CA 1
ATOM 1417 C C . PRO A 1 176 ? -62.010 -3.722 47.196 1.00 88.62 176 PRO A C 1
ATOM 1419 O O . PRO A 1 176 ? -60.995 -3.065 47.436 1.00 88.62 176 PRO A O 1
ATOM 1422 N N . LYS A 1 177 ? -62.584 -3.721 45.986 1.00 85.00 177 LYS A N 1
ATOM 1423 C CA . LYS A 1 177 ? -61.960 -3.159 44.771 1.00 85.00 177 LYS A CA 1
ATOM 1424 C C . LYS A 1 177 ? -61.476 -1.708 44.934 1.00 85.00 177 LYS A C 1
ATOM 1426 O O . LYS A 1 177 ? -60.338 -1.415 44.582 1.00 85.00 177 LYS A O 1
ATOM 1431 N N . GLU A 1 178 ? -62.294 -0.839 45.530 1.00 83.94 178 GLU A N 1
ATOM 1432 C CA . GLU A 1 178 ? -61.939 0.570 45.778 1.00 83.94 178 GLU A CA 1
ATOM 1433 C C . GLU A 1 178 ? -60.758 0.733 46.748 1.00 83.94 178 GLU A C 1
ATOM 1435 O O . GLU A 1 178 ? -59.903 1.598 46.561 1.00 83.94 178 GLU A O 1
ATOM 1440 N N . ALA A 1 179 ? -60.677 -0.114 47.777 1.00 84.12 179 ALA A N 1
ATOM 1441 C CA . ALA A 1 179 ? -59.593 -0.075 48.754 1.00 84.12 179 ALA A CA 1
ATOM 1442 C C . ALA A 1 179 ? -58.273 -0.579 48.150 1.00 84.12 179 ALA A C 1
ATOM 1444 O O . ALA A 1 179 ? -57.218 0.008 48.393 1.00 84.12 179 ALA A O 1
ATOM 1445 N N . ARG A 1 180 ? -58.336 -1.618 47.304 1.00 87.38 180 ARG A N 1
ATOM 1446 C CA . ARG A 1 180 ? -57.161 -2.149 46.602 1.00 87.38 180 ARG A CA 1
ATOM 1447 C C . ARG A 1 180 ? -56.582 -1.140 45.610 1.00 87.38 180 ARG A C 1
ATOM 1449 O O . ARG A 1 180 ? -55.373 -0.936 45.599 1.00 87.38 180 ARG A O 1
ATOM 1456 N N . GLU A 1 181 ? -57.428 -0.475 44.823 1.00 85.94 181 GLU A N 1
ATOM 1457 C CA . GLU A 1 181 ? -56.984 0.557 43.874 1.00 85.94 181 GLU A CA 1
ATOM 1458 C C . GLU A 1 181 ? -56.325 1.749 44.584 1.00 85.94 181 GLU A C 1
ATOM 1460 O O . GLU A 1 181 ? -55.284 2.233 44.129 1.00 85.94 181 GLU A O 1
ATOM 1465 N N . LYS A 1 182 ? -56.860 2.189 45.734 1.00 87.69 182 LYS A N 1
ATOM 1466 C CA . LYS A 1 182 ? -56.198 3.211 46.562 1.00 87.69 182 LYS A CA 1
ATOM 1467 C C . LYS A 1 182 ? -54.835 2.745 47.078 1.00 87.69 182 LYS A C 1
ATOM 1469 O O . LYS A 1 182 ? -53.865 3.484 46.942 1.00 87.69 182 LYS A O 1
ATOM 1474 N N . ALA A 1 183 ? -54.743 1.531 47.622 1.00 86.81 183 ALA A N 1
ATOM 1475 C CA . ALA A 1 183 ? -53.491 0.988 48.150 1.00 86.81 183 ALA A CA 1
ATOM 1476 C C . ALA A 1 183 ? -52.414 0.821 47.061 1.00 86.81 183 ALA A C 1
ATOM 1478 O O . ALA A 1 183 ? -51.258 1.177 47.274 1.00 86.81 183 ALA A O 1
ATOM 1479 N N . GLU A 1 184 ? -52.787 0.344 45.870 1.00 85.69 184 GLU A N 1
ATOM 1480 C CA . GLU A 1 184 ? -51.876 0.238 44.723 1.00 85.69 184 GLU A CA 1
ATOM 1481 C C . GLU A 1 184 ? -51.409 1.616 44.221 1.00 85.69 184 GLU A C 1
ATOM 1483 O O . GLU A 1 184 ? -50.258 1.770 43.807 1.00 85.69 184 GLU A O 1
ATOM 1488 N N . THR A 1 185 ? -52.282 2.627 44.267 1.00 85.56 185 THR A N 1
ATOM 1489 C CA . THR A 1 185 ? -51.947 4.001 43.861 1.00 85.56 185 THR A CA 1
ATOM 1490 C C . THR A 1 185 ? -50.965 4.651 44.834 1.00 85.56 185 THR A C 1
ATOM 1492 O O . THR A 1 185 ? -49.990 5.261 44.396 1.00 85.56 185 THR A O 1
ATOM 1495 N N . GLU A 1 186 ? -51.173 4.487 46.141 1.00 84.00 186 GLU A N 1
ATOM 1496 C CA . GLU A 1 186 ? -50.245 4.990 47.159 1.00 84.00 186 GLU A CA 1
ATOM 1497 C C . GLU A 1 186 ? -48.909 4.227 47.141 1.00 84.00 186 GLU A C 1
ATOM 1499 O O . GLU A 1 186 ? -47.858 4.859 47.203 1.00 84.00 186 GLU A O 1
ATOM 1504 N N . LEU A 1 187 ? -48.905 2.905 46.907 1.00 82.94 187 LEU A N 1
ATOM 1505 C CA . LEU A 1 187 ? -47.663 2.136 46.718 1.00 82.94 187 LEU A CA 1
ATOM 1506 C C . LEU A 1 187 ? -46.867 2.620 45.492 1.00 82.94 187 LEU A C 1
ATOM 1508 O O . LEU A 1 187 ? -45.638 2.685 45.527 1.00 82.94 187 LEU A O 1
ATOM 1512 N N . ARG A 1 188 ? -47.547 2.987 44.395 1.00 79.94 188 ARG A N 1
ATOM 1513 C CA . ARG A 1 188 ? -46.882 3.590 43.227 1.00 79.94 188 ARG A CA 1
ATOM 1514 C C . ARG A 1 188 ? -46.295 4.962 43.535 1.00 79.94 188 ARG A C 1
ATOM 1516 O O . ARG A 1 188 ? -45.208 5.247 43.044 1.00 79.94 188 ARG A O 1
ATOM 1523 N N . LYS A 1 189 ? -46.980 5.797 44.324 1.00 79.44 189 LYS A N 1
ATOM 1524 C CA . LYS A 1 189 ? -46.417 7.079 44.778 1.00 79.44 189 LYS A CA 1
ATOM 1525 C C . LYS A 1 189 ? -45.181 6.859 45.645 1.00 79.44 189 LYS A C 1
ATOM 1527 O O . LYS A 1 189 ? -44.177 7.515 45.404 1.00 79.44 189 LYS A O 1
ATOM 1532 N N . LEU A 1 190 ? -45.232 5.897 46.566 1.00 74.69 190 LEU A N 1
ATOM 1533 C CA . LEU A 1 190 ? -44.110 5.534 47.432 1.00 74.69 190 LEU A CA 1
ATOM 1534 C C . LEU A 1 190 ? -42.892 5.059 46.617 1.00 74.69 190 LEU A C 1
ATOM 1536 O O . LEU A 1 190 ? -41.782 5.501 46.869 1.00 74.69 190 LEU A O 1
ATOM 1540 N N . ARG A 1 191 ? -43.105 4.257 45.560 1.00 71.19 191 ARG A N 1
ATOM 1541 C CA . ARG A 1 191 ? -42.052 3.842 44.605 1.00 71.19 191 ARG A CA 1
ATOM 1542 C C . ARG A 1 191 ? -41.427 4.992 43.804 1.00 71.19 191 ARG A C 1
ATOM 1544 O O . ARG A 1 191 ? -40.324 4.836 43.291 1.00 71.19 191 ARG A O 1
ATOM 1551 N N . LEU A 1 192 ? -42.158 6.090 43.610 1.00 68.19 192 LEU A N 1
ATOM 1552 C CA . LEU A 1 192 ? -41.729 7.248 42.814 1.00 68.19 192 LEU A CA 1
ATOM 1553 C C . LEU A 1 192 ? -41.142 8.376 43.674 1.00 68.19 192 LEU A C 1
ATOM 1555 O O . LEU A 1 192 ? -40.538 9.299 43.126 1.00 68.19 192 LEU A O 1
ATOM 1559 N N . MET A 1 193 ? -41.313 8.321 44.996 1.00 64.19 193 MET A N 1
ATOM 1560 C CA . MET A 1 193 ? -40.631 9.219 45.919 1.00 64.19 193 MET A CA 1
ATOM 1561 C C . MET A 1 193 ? -39.164 8.790 46.020 1.00 64.19 193 MET A C 1
ATOM 1563 O O . MET A 1 193 ? -38.849 7.687 46.447 1.00 64.19 193 MET A O 1
ATOM 1567 N N . SER A 1 194 ? -38.260 9.657 45.560 1.00 45.56 194 SER A N 1
ATOM 1568 C CA . SER A 1 194 ? -36.815 9.430 45.654 1.00 45.56 194 SER A CA 1
ATOM 1569 C C . SER A 1 194 ? -36.372 9.442 47.130 1.00 45.56 194 SER A C 1
ATOM 1571 O O . SER A 1 194 ? -36.888 10.282 47.872 1.00 45.56 194 SER A O 1
ATOM 1573 N N . PRO A 1 195 ? -35.350 8.658 47.542 1.00 52.88 195 PRO A N 1
ATOM 1574 C CA . PRO A 1 195 ? -34.870 8.569 48.938 1.00 52.88 195 PRO A CA 1
ATOM 1575 C C . PRO A 1 195 ? -34.312 9.879 49.538 1.00 52.88 195 PRO A C 1
ATOM 1577 O O . PRO A 1 195 ? -33.869 9.921 50.677 1.00 52.88 195 PRO A O 1
ATOM 1580 N N . MET A 1 196 ? -34.311 10.974 48.773 1.00 46.12 196 MET A N 1
ATOM 1581 C CA . MET A 1 196 ? -33.786 12.291 49.150 1.00 46.12 196 MET A CA 1
ATOM 1582 C C . MET A 1 196 ? -34.910 13.313 49.393 1.00 46.12 196 MET A C 1
ATOM 1584 O O . MET A 1 196 ? -34.778 14.484 49.035 1.00 46.12 196 MET A O 1
ATOM 1588 N N . SER A 1 197 ? -36.044 12.891 49.959 1.00 37.03 197 SER A N 1
ATOM 1589 C CA . SER A 1 197 ? -37.115 13.800 50.385 1.00 37.03 197 SER A CA 1
ATOM 1590 C C . SER A 1 197 ? -37.208 13.824 51.910 1.00 37.03 197 SER A C 1
ATOM 1592 O O . SER A 1 197 ? -37.449 12.804 52.547 1.00 37.03 197 SER A O 1
ATOM 1594 N N . ALA A 1 198 ? -36.979 15.001 52.490 1.00 40.38 198 ALA A N 1
ATOM 1595 C CA . ALA A 1 198 ? -36.834 15.254 53.923 1.00 40.38 198 ALA A CA 1
ATOM 1596 C C . ALA A 1 198 ? -38.154 15.205 54.731 1.00 40.38 198 ALA A C 1
ATOM 1598 O O . ALA A 1 198 ? -38.321 15.977 55.670 1.00 40.38 198 ALA A O 1
ATOM 1599 N N . GLU A 1 199 ? -39.087 14.313 54.390 1.00 33.41 199 GLU A N 1
ATOM 1600 C CA . GLU A 1 199 ? -40.357 14.131 55.120 1.00 33.41 199 GLU A CA 1
ATOM 1601 C C . GLU A 1 199 ? -40.635 12.668 55.521 1.00 33.41 199 GLU A C 1
ATOM 1603 O O . GLU A 1 199 ? -41.774 12.297 55.790 1.00 33.41 199 GLU A O 1
ATOM 1608 N N . ALA A 1 200 ? -39.598 11.831 55.612 1.00 33.88 200 ALA A N 1
ATOM 1609 C CA . ALA A 1 200 ? -39.686 10.514 56.244 1.00 33.88 200 ALA A CA 1
ATOM 1610 C C . ALA A 1 200 ? -39.159 10.596 57.689 1.00 33.88 200 ALA A C 1
ATOM 1612 O O . ALA A 1 200 ? -37.975 10.391 57.953 1.00 33.88 200 ALA A O 1
ATOM 1613 N N . THR A 1 201 ? -40.022 10.961 58.637 1.00 36.19 201 THR A N 1
ATOM 1614 C CA . THR A 1 201 ? -39.846 10.681 60.076 1.00 36.19 201 THR A CA 1
ATOM 1615 C C . THR A 1 201 ? -41.169 10.213 60.651 1.00 36.19 201 THR A C 1
ATOM 1617 O O . THR A 1 201 ? -42.201 10.820 60.287 1.00 36.19 201 THR A O 1
#

Foldseek 3Di:
DDDDDDDDAAWDFPDWDDPVVDIDTDIHTQDQDQPPDPLLVVLLVLLLVLLLLVCVLDVVDDNVVSVVLVPDPRLQVSLLSSLVVDPDDPVLNVVLSPPSHSSVSSVSSSVSSVVSSVVSVVVVVVVVVVVVVVVVVVVVVVVVVVVVVVCVVVVVVVVVVVLVVQVVCLVVVPDDPVVSVVSVVVSVVVVVDDPPDPPDD

Sequence (201 aa):
VKVLVEGSQRARILDFIDSDTHFNAKAVQIEEKKSESPETEAMRRALMTQFDQYVKLNKKIPPEIITSLGGIDEAGRLADTIAAYLPLKLEQKQEVLEIFDVQTRLEHLLGLLETELDILQVEKRIRGRVKRQMEKSQRDYYLNEQVKAIQKELGEGEEGADLEEMERKIKAAHMPKEAREKAETELRKLRLMSPMSAEAT

Radius of gyration: 36.97 Å; chains: 1; bounding box: 83×48×89 Å

pLDDT: mean 86.13, std 13.3, range [33.41, 96.25]

Secondary structure (DSSP, 8-state):
----------EEEEEEEE-SSSEEEEEEE-PPP----HHHHHHHHHHHHHHHHHHHH-TTS-THHHHHHHT---HHHHHHHHHHHS---HHHHHHHHH--SHHHHHHHHHHHHHHHHHHHHHHHHHHHHHHHHHHHHHHHHHHHHHHHHHHHHTTTHHHHHHHHHHHHHHHHT---HHHHHHHHHHHHHHHHS-S--TT--